Protein AF-Q7PW64-F1 (afdb_monomer_lite)

Foldseek 3Di:
DDPDPCLVVCLFPVAFQQFFFCFPPPWDWDWDPFDDDQDPLVLLLLLLLLVVLLVVLLVCVVVVNDDFDDPPPHGDDPQLLLALFQKFWAFAQRTIDMDHQSVFQWAWEQEQLDIDTGGQADPVGHGDDSVVSSVVSVVVCVVCVPPHDDLPLLLSRGGRNSSNVVVVVQCVDPVSVVRVVSNSRHREYEQEFEQDPDDPPDDPVVSLRCCARQQVDDVGCNSSDNQRRQWYWYGYNRRTTTIIGRPSSDDVPSVVVSSVSSD

Secondary structure (DSSP, 8-state):
--S-SSHHHHIIIIIIS--S-HHHHTB-EEEPPPP---SHHHHHHHHHHHHHHHHHHHHHHHTT-SPPPEETTEEPP-TTGGGSSSEEEE--SS--EEEE-TT--EEEEEETTEEEEEE-B-TTSSBPPHHHHHHHHHHHHHHHTT-----GGGGGGS-HHHHHHHHHHHTTSHHHHHHHHHHHHSS-EEEEPPPP-PPTT--HHHHHHHHHHHTT-TTTTTTS--TTBSEEEEE-TTS-EEEEE-STT--HHHHHHHHHHH-

Structure (mmCIF, N/CA/C/O backbone):
data_AF-Q7PW64-F1
#
_entry.id   AF-Q7PW64-F1
#
loop_
_atom_site.group_PDB
_atom_site.id
_atom_site.type_symbol
_atom_site.label_atom_id
_atom_site.label_alt_id
_atom_site.label_comp_id
_atom_site.label_asym_id
_atom_site.label_entity_id
_atom_site.label_seq_id
_atom_site.pdbx_PDB_ins_code
_atom_site.Cartn_x
_atom_site.Cartn_y
_atom_site.Cartn_z
_atom_site.occupancy
_atom_site.B_iso_or_equiv
_atom_site.auth_seq_id
_atom_site.auth_comp_id
_atom_site.auth_asym_id
_atom_site.auth_atom_id
_atom_site.pdbx_PDB_model_num
ATOM 1 N N . GLN A 1 1 ? 17.343 -15.544 -25.942 1.00 48.16 1 GLN A N 1
ATOM 2 C CA . GLN A 1 1 ? 18.082 -14.364 -25.443 1.00 48.16 1 GLN A CA 1
ATOM 3 C C . GLN A 1 1 ? 17.167 -13.692 -24.426 1.00 48.16 1 GLN A C 1
ATOM 5 O O . GLN A 1 1 ? 15.981 -13.631 -24.714 1.00 48.16 1 GLN A O 1
ATOM 10 N N . LYS A 1 2 ? 17.635 -13.334 -23.222 1.00 63.81 2 LYS A N 1
ATOM 11 C CA . LYS A 1 2 ? 16.796 -12.580 -22.269 1.00 63.81 2 LYS A CA 1
ATOM 12 C C . LYS A 1 2 ? 16.809 -11.104 -22.668 1.00 63.81 2 LYS A C 1
ATOM 14 O O . LYS A 1 2 ? 17.884 -10.612 -23.002 1.00 63.81 2 LYS A O 1
ATOM 19 N N . ASP A 1 3 ? 15.668 -10.424 -22.577 1.00 86.12 3 ASP A N 1
ATOM 20 C CA . ASP A 1 3 ? 15.556 -8.987 -22.887 1.00 86.12 3 ASP A CA 1
ATOM 21 C C . ASP A 1 3 ? 16.398 -8.124 -21.931 1.00 86.12 3 ASP A C 1
ATOM 23 O O . ASP A 1 3 ? 16.970 -7.113 -22.326 1.00 86.12 3 ASP A O 1
ATOM 27 N N . ASN A 1 4 ? 16.558 -8.573 -20.681 1.00 93.81 4 ASN A N 1
ATOM 28 C CA . ASN A 1 4 ? 17.508 -8.029 -19.715 1.00 93.81 4 ASN A CA 1
ATOM 29 C C . ASN A 1 4 ? 18.175 -9.187 -18.953 1.00 93.81 4 ASN A C 1
ATOM 31 O O . ASN A 1 4 ? 17.503 -9.983 -18.296 1.00 93.81 4 ASN A O 1
ATOM 35 N N . TRP A 1 5 ? 19.501 -9.306 -19.055 1.00 94.69 5 TRP A N 1
ATOM 36 C CA . TRP A 1 5 ? 20.252 -10.418 -18.462 1.00 94.69 5 TRP A CA 1
ATOM 37 C C . TRP A 1 5 ? 20.314 -10.365 -16.927 1.00 94.69 5 TRP A C 1
ATOM 39 O O . TRP A 1 5 ? 20.445 -11.415 -16.299 1.00 94.69 5 TRP A O 1
ATOM 49 N N . LEU A 1 6 ? 20.194 -9.170 -16.335 1.00 96.56 6 LEU A N 1
ATOM 50 C CA . LEU A 1 6 ? 20.347 -8.931 -14.900 1.00 96.56 6 LEU A CA 1
ATOM 51 C C . LEU A 1 6 ? 19.010 -8.926 -14.148 1.00 96.56 6 LEU A C 1
ATOM 53 O O . LEU A 1 6 ? 18.998 -9.237 -12.963 1.00 96.56 6 LEU A O 1
ATOM 57 N N . ALA A 1 7 ? 17.894 -8.608 -14.812 1.00 94.12 7 ALA A N 1
ATOM 58 C CA . ALA A 1 7 ? 16.606 -8.351 -14.156 1.00 94.12 7 ALA A CA 1
ATOM 59 C C . ALA A 1 7 ? 16.170 -9.455 -13.172 1.00 94.12 7 ALA A C 1
ATOM 61 O O . ALA A 1 7 ? 15.867 -9.166 -12.016 1.00 94.12 7 ALA A O 1
ATOM 62 N N . ASP A 1 8 ? 16.198 -10.723 -13.597 1.00 93.88 8 ASP A N 1
ATOM 63 C CA . ASP A 1 8 ? 15.805 -11.845 -12.732 1.00 93.88 8 ASP A CA 1
ATOM 64 C C . ASP A 1 8 ? 16.771 -12.052 -11.562 1.00 93.88 8 ASP A C 1
ATOM 66 O O . ASP A 1 8 ? 16.345 -12.406 -10.464 1.00 93.88 8 ASP A O 1
ATOM 70 N N . TRP A 1 9 ? 18.074 -11.887 -11.801 1.00 96.69 9 TRP A N 1
ATOM 71 C CA . TRP A 1 9 ? 19.091 -12.047 -10.763 1.00 96.69 9 TRP A CA 1
ATOM 72 C C . TRP A 1 9 ? 18.996 -10.929 -9.734 1.00 96.69 9 TRP A C 1
ATOM 74 O O . TRP A 1 9 ? 18.986 -11.219 -8.543 1.00 96.69 9 TRP A O 1
ATOM 84 N N . TRP A 1 10 ? 18.836 -9.682 -10.179 1.00 97.44 10 TRP A N 1
ATOM 85 C CA . TRP A 1 10 ? 18.634 -8.538 -9.297 1.00 97.44 10 TRP A CA 1
ATOM 86 C C . TRP A 1 10 ? 17.392 -8.717 -8.427 1.00 97.44 10 TRP A C 1
ATOM 88 O O . TRP A 1 10 ? 17.501 -8.691 -7.205 1.00 97.44 10 TRP A O 1
ATOM 98 N N . LEU A 1 11 ? 16.231 -8.995 -9.034 1.00 96.56 11 LEU A N 1
ATOM 99 C CA . LEU A 1 11 ? 14.979 -9.167 -8.293 1.00 96.56 11 LEU A CA 1
ATOM 100 C C . LEU A 1 11 ? 15.081 -10.282 -7.240 1.00 96.56 11 LEU A C 1
ATOM 102 O O . LEU A 1 11 ? 14.594 -10.138 -6.116 1.00 96.56 11 LEU A O 1
ATOM 106 N N . ARG A 1 12 ? 15.721 -11.400 -7.599 1.00 96.06 12 ARG A N 1
ATOM 107 C CA . ARG A 1 12 ? 15.906 -12.532 -6.687 1.00 96.06 12 ARG A CA 1
ATOM 108 C C . ARG A 1 12 ? 16.850 -12.189 -5.546 1.00 96.06 12 ARG A C 1
ATOM 110 O O . ARG A 1 12 ? 16.423 -12.246 -4.398 1.00 96.06 12 ARG A O 1
ATOM 117 N N . CYS A 1 13 ? 18.083 -11.809 -5.863 1.00 97.12 13 CYS A N 1
ATOM 118 C CA . CYS A 1 13 ? 19.136 -11.619 -4.874 1.00 97.12 13 CYS A CA 1
ATOM 119 C C . CYS A 1 13 ? 18.884 -10.409 -3.969 1.00 97.12 13 CYS A C 1
ATOM 121 O O . CYS A 1 13 ? 19.105 -10.504 -2.767 1.00 97.12 13 CYS A O 1
ATOM 123 N N . ALA A 1 14 ? 18.415 -9.288 -4.524 1.00 97.62 14 ALA A N 1
ATOM 124 C CA . ALA A 1 14 ? 18.232 -8.061 -3.753 1.00 97.62 14 ALA A CA 1
ATOM 125 C C . ALA A 1 14 ? 16.960 -8.081 -2.892 1.00 97.62 14 ALA A C 1
ATOM 127 O O . ALA A 1 14 ? 16.946 -7.472 -1.826 1.00 97.62 14 ALA A O 1
ATOM 128 N N . TYR A 1 15 ? 15.900 -8.782 -3.324 1.00 98.25 15 TYR A N 1
ATOM 129 C CA . TYR A 1 15 ? 14.596 -8.702 -2.654 1.00 98.25 15 TYR A CA 1
ATOM 130 C C . TYR A 1 15 ? 14.013 -10.057 -2.269 1.00 98.25 15 TYR A C 1
ATOM 132 O O . TYR A 1 15 ? 13.709 -10.267 -1.096 1.00 98.25 15 TYR A O 1
ATOM 140 N N . MET A 1 16 ? 13.807 -10.974 -3.220 1.00 98.38 16 MET A N 1
ATOM 141 C CA . MET A 1 16 ? 13.015 -12.187 -2.953 1.00 98.38 16 MET A CA 1
ATOM 142 C C . MET A 1 16 ? 13.726 -13.182 -2.026 1.00 98.38 16 MET A C 1
ATOM 144 O O . MET A 1 16 ? 13.069 -13.880 -1.250 1.00 98.38 16 MET A O 1
ATOM 148 N N . GLU A 1 17 ? 15.053 -13.243 -2.107 1.00 98.31 17 GLU A N 1
ATOM 149 C CA . GLU A 1 17 ? 15.922 -14.085 -1.275 1.00 98.31 17 GLU A CA 1
ATOM 150 C C . GLU A 1 17 ? 16.430 -13.332 -0.032 1.00 98.31 17 GLU A C 1
ATOM 152 O O . GLU A 1 17 ? 16.980 -13.952 0.872 1.00 98.31 17 GLU A O 1
ATOM 157 N N . TYR A 1 18 ? 16.185 -12.019 0.070 1.00 98.38 18 TYR A N 1
ATOM 158 C CA . TYR A 1 18 ? 16.457 -11.247 1.282 1.00 98.38 18 TYR A CA 1
ATOM 159 C C . TYR A 1 18 ? 15.409 -11.564 2.360 1.00 98.38 18 TYR A C 1
ATOM 161 O O . TYR A 1 18 ? 14.202 -11.438 2.118 1.00 98.38 18 TYR A O 1
ATOM 169 N N . ARG A 1 19 ? 15.868 -12.045 3.526 1.00 98.44 19 ARG A N 1
ATOM 170 C CA . ARG A 1 19 ? 15.010 -12.672 4.553 1.00 98.44 19 ARG A CA 1
ATOM 171 C C . ARG A 1 19 ? 14.739 -11.809 5.784 1.00 98.44 19 ARG A C 1
ATOM 173 O O . ARG A 1 19 ? 13.819 -12.127 6.539 1.00 98.44 19 ARG A O 1
ATOM 180 N N . ASP A 1 20 ? 15.455 -10.700 5.955 1.00 98.56 20 ASP A N 1
ATOM 181 C CA . ASP A 1 20 ? 15.114 -9.730 6.998 1.00 98.56 20 ASP A CA 1
ATOM 182 C C . ASP A 1 20 ? 13.712 -9.142 6.758 1.00 98.56 20 ASP A C 1
ATOM 184 O O . ASP A 1 20 ? 13.205 -9.147 5.627 1.00 98.56 20 ASP A O 1
ATOM 188 N N . PRO A 1 21 ? 13.046 -8.644 7.814 1.00 98.44 21 PRO A N 1
ATOM 189 C CA . PRO A 1 21 ? 11.747 -8.003 7.678 1.00 98.44 21 PRO A CA 1
ATOM 190 C C . PRO A 1 21 ? 11.747 -6.914 6.602 1.00 98.44 21 PRO A C 1
ATOM 192 O O . PRO A 1 21 ? 12.676 -6.121 6.515 1.00 98.44 21 PRO A O 1
ATOM 195 N N . VAL A 1 22 ? 10.680 -6.812 5.805 1.00 98.31 22 VAL A N 1
ATOM 196 C CA . VAL A 1 22 ? 10.619 -5.750 4.782 1.00 98.31 22 VAL A CA 1
ATOM 197 C C . VAL A 1 22 ? 10.506 -4.358 5.409 1.00 98.31 22 VAL A C 1
ATOM 199 O O . VAL A 1 22 ? 11.040 -3.393 4.877 1.00 98.31 22 VAL A O 1
ATOM 202 N N . ILE A 1 23 ? 9.839 -4.257 6.556 1.00 96.12 23 ILE A N 1
ATOM 203 C CA . ILE A 1 23 ? 9.713 -3.041 7.361 1.00 96.12 23 ILE A CA 1
ATOM 204 C C . ILE A 1 23 ? 11.101 -2.550 7.802 1.00 96.12 23 ILE A C 1
ATOM 206 O O . ILE A 1 23 ? 11.893 -3.343 8.296 1.00 96.12 23 ILE A O 1
ATOM 210 N N . VAL A 1 24 ? 11.402 -1.255 7.644 1.00 96.12 24 VAL A N 1
ATOM 211 C CA . VAL A 1 24 ? 12.717 -0.623 7.924 1.00 96.12 24 VAL A CA 1
ATOM 212 C C . VAL A 1 24 ? 13.865 -1.075 7.008 1.00 96.12 24 VAL A C 1
ATOM 214 O O . VAL A 1 24 ? 14.577 -0.220 6.491 1.00 96.12 24 VAL A O 1
ATOM 217 N N . TYR A 1 25 ? 14.065 -2.377 6.794 1.00 97.56 25 TYR A N 1
ATOM 218 C CA . TYR A 1 25 ? 15.244 -2.900 6.089 1.00 97.56 25 TYR A CA 1
ATOM 219 C C . TYR A 1 25 ? 15.124 -2.868 4.561 1.00 97.56 25 TYR A C 1
ATOM 221 O O . TYR A 1 25 ? 16.137 -2.933 3.871 1.00 97.56 25 TYR A O 1
ATOM 229 N N . SER A 1 26 ? 13.904 -2.787 4.018 1.00 97.88 26 SER A N 1
ATOM 230 C CA . SER A 1 26 ? 13.681 -2.825 2.568 1.00 97.88 26 SER A CA 1
ATOM 231 C C . SER A 1 26 ? 12.646 -1.811 2.084 1.00 97.88 26 SER A C 1
ATOM 233 O O . SER A 1 26 ? 12.920 -1.075 1.145 1.00 97.88 26 SER A O 1
ATOM 235 N N . SER A 1 27 ? 11.471 -1.756 2.712 1.00 98.19 27 SER A N 1
ATOM 236 C CA . SER A 1 27 ? 10.335 -0.921 2.306 1.00 98.19 27 SER A CA 1
ATOM 237 C C . SER A 1 27 ? 10.536 0.533 2.731 1.00 98.19 27 SER A C 1
ATOM 239 O O . SER A 1 27 ? 10.562 0.809 3.937 1.00 98.19 27 SER A O 1
ATOM 241 N N . PRO A 1 28 ? 10.642 1.484 1.789 1.00 97.94 28 PRO A N 1
ATOM 242 C CA . PRO A 1 28 ? 10.780 2.891 2.135 1.00 97.94 28 PRO A CA 1
ATOM 243 C C . PRO A 1 28 ? 9.442 3.508 2.571 1.00 97.94 28 PRO A C 1
ATOM 245 O O . PRO A 1 28 ? 8.355 3.020 2.239 1.00 97.94 28 PRO A O 1
ATOM 248 N N . GLY A 1 29 ? 9.527 4.619 3.303 1.00 96.31 29 GLY A N 1
ATOM 249 C CA . GLY A 1 29 ? 8.400 5.497 3.619 1.00 96.31 29 GLY A CA 1
ATOM 250 C C . GLY A 1 29 ? 8.609 6.883 3.009 1.00 96.31 29 GLY A C 1
ATOM 251 O O . GLY A 1 29 ? 9.728 7.393 3.016 1.00 96.31 29 GLY A O 1
ATOM 252 N N . LEU A 1 30 ? 7.545 7.498 2.492 1.00 96.31 30 LEU A N 1
ATOM 253 C CA . LEU A 1 30 ? 7.552 8.857 1.940 1.00 96.31 30 LEU A CA 1
ATOM 254 C C . LEU A 1 30 ? 6.560 9.734 2.696 1.00 96.31 30 LEU A C 1
ATOM 256 O O . LEU A 1 30 ? 5.363 9.456 2.685 1.00 96.31 30 LEU A O 1
ATOM 260 N N . VAL A 1 31 ? 7.062 10.810 3.304 1.00 95.25 31 VAL A N 1
ATOM 261 C CA . VAL A 1 31 ? 6.259 11.826 3.997 1.00 95.25 31 VAL A CA 1
ATOM 262 C C . VAL A 1 31 ? 5.745 12.846 2.983 1.00 95.25 31 VAL A C 1
ATOM 264 O O . VAL A 1 31 ? 6.529 13.439 2.246 1.00 95.25 31 VAL A O 1
ATOM 267 N N . PHE A 1 32 ? 4.434 13.075 2.959 1.00 95.56 32 PHE A N 1
ATOM 268 C CA . PHE A 1 32 ? 3.812 14.116 2.139 1.00 95.56 32 PHE A CA 1
ATOM 269 C C . PHE A 1 32 ? 3.778 15.461 2.875 1.00 95.56 32 PHE A C 1
ATOM 271 O O . PHE A 1 32 ? 3.910 15.497 4.105 1.00 95.56 32 PHE A O 1
ATOM 278 N N . PRO A 1 33 ? 3.547 16.582 2.160 1.00 94.50 33 PRO A N 1
ATOM 279 C CA . PRO A 1 33 ? 3.263 17.858 2.797 1.00 94.50 33 PRO A CA 1
ATOM 280 C C . PRO A 1 33 ? 2.153 17.720 3.839 1.00 94.50 33 PRO A C 1
ATOM 282 O O . PRO A 1 33 ? 1.112 17.101 3.599 1.00 94.50 33 PRO A O 1
ATOM 285 N N . ARG A 1 34 ? 2.383 18.306 5.016 1.00 93.06 34 ARG A N 1
ATOM 286 C CA . ARG A 1 34 ? 1.437 18.213 6.126 1.00 93.06 34 ARG A CA 1
ATOM 287 C C . ARG A 1 34 ? 0.105 18.846 5.732 1.00 93.06 34 ARG A C 1
ATOM 289 O O . ARG A 1 34 ? 0.039 20.033 5.415 1.00 93.06 34 ARG A O 1
ATOM 296 N N . ALA A 1 35 ? -0.962 18.061 5.803 1.00 94.19 35 ALA A N 1
ATOM 297 C CA . ALA A 1 35 ? -2.300 18.548 5.519 1.00 94.19 35 ALA A CA 1
ATOM 298 C C . ALA A 1 35 ? -2.856 19.350 6.703 1.00 94.19 35 ALA A C 1
ATOM 300 O O . ALA A 1 35 ? -2.558 19.076 7.867 1.00 94.19 35 ALA A O 1
ATOM 301 N N . SER A 1 36 ? -3.699 20.334 6.396 1.00 92.44 36 SER A N 1
ATOM 302 C CA . SER A 1 36 ? -4.375 21.165 7.395 1.00 92.44 36 SER A CA 1
ATOM 303 C C . SER A 1 36 ? -5.824 20.715 7.565 1.00 92.44 36 SER A C 1
ATOM 305 O O . SER A 1 36 ? -6.724 21.280 6.952 1.00 92.44 36 SER A O 1
ATOM 307 N N . TYR A 1 37 ? -6.050 19.698 8.394 1.00 94.62 37 TYR A N 1
ATOM 308 C CA . TYR A 1 37 ? -7.388 19.304 8.841 1.00 94.62 37 TYR A CA 1
ATOM 309 C C . TYR A 1 37 ? -7.422 19.069 10.351 1.00 94.62 37 TYR A C 1
ATOM 311 O O . TYR A 1 37 ? -6.394 18.805 10.975 1.00 94.62 37 TYR A O 1
ATOM 319 N N . LYS A 1 38 ? -8.608 19.222 10.944 1.00 91.94 38 LYS A N 1
ATOM 320 C CA . LYS A 1 38 ? -8.841 19.184 12.398 1.00 91.94 38 LYS A CA 1
ATOM 321 C C . LYS A 1 38 ? -9.866 18.139 12.812 1.00 91.94 38 LYS A C 1
ATOM 323 O O . LYS A 1 38 ? -9.926 17.776 13.983 1.00 91.94 38 LYS A O 1
ATOM 328 N N . THR A 1 39 ? -10.700 17.690 11.880 1.00 95.88 39 THR A N 1
ATOM 329 C CA . THR A 1 39 ? -11.773 16.734 12.161 1.00 95.88 39 THR A CA 1
ATOM 330 C C . THR A 1 39 ? -11.565 15.429 11.406 1.00 95.88 39 THR A C 1
ATOM 332 O O . THR A 1 39 ? -10.936 15.395 10.348 1.00 95.88 39 THR A O 1
ATOM 335 N N . LEU A 1 40 ? -12.160 14.350 11.923 1.00 95.94 40 LEU A N 1
ATOM 336 C CA . LEU A 1 40 ? -12.223 13.078 11.205 1.00 95.94 40 LEU A CA 1
ATOM 337 C C . LEU A 1 40 ? -12.896 13.248 9.833 1.00 95.94 40 LEU A C 1
ATOM 339 O O . LEU A 1 40 ? -12.472 12.630 8.868 1.00 95.94 40 LEU A O 1
ATOM 343 N N . ASP A 1 41 ? -13.912 14.109 9.714 1.00 97.50 41 ASP A N 1
ATOM 344 C CA . ASP A 1 41 ? -14.590 14.337 8.434 1.00 97.50 41 ASP A CA 1
ATOM 345 C C . ASP A 1 41 ? -13.628 14.872 7.368 1.00 97.50 41 ASP A C 1
ATOM 347 O O . ASP A 1 41 ? -13.568 14.341 6.261 1.00 97.50 41 ASP A O 1
ATOM 351 N N . GLU A 1 42 ? -12.823 15.870 7.727 1.00 97.81 42 GLU A N 1
ATOM 352 C CA . GLU A 1 42 ? -11.813 16.461 6.848 1.00 97.81 42 GLU A CA 1
ATOM 353 C C . GLU A 1 42 ? -10.659 15.486 6.549 1.00 97.81 42 GLU A C 1
ATOM 355 O O . GLU A 1 42 ? -10.202 15.426 5.406 1.00 97.81 42 GLU A O 1
ATOM 360 N N . GLN A 1 43 ? -10.233 14.668 7.523 1.00 97.75 43 GLN A N 1
ATOM 361 C CA . GLN A 1 43 ? -9.266 13.581 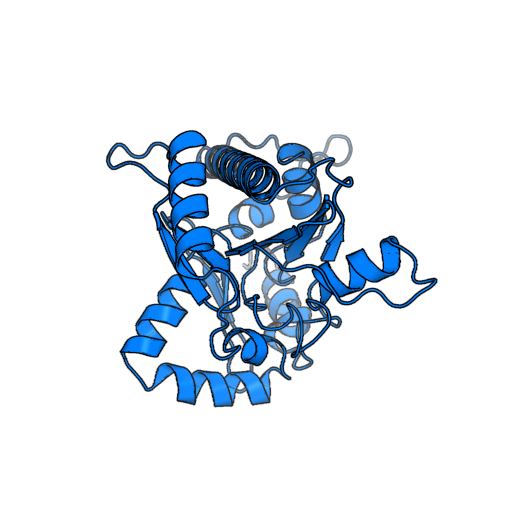7.296 1.00 97.75 43 GLN A CA 1
ATOM 362 C C . GLN A 1 43 ? -9.795 12.598 6.240 1.00 97.75 43 GLN A C 1
ATOM 364 O O . GLN A 1 43 ? -9.075 12.224 5.314 1.00 97.75 43 GLN A O 1
ATOM 369 N N . LEU A 1 44 ? -11.065 12.194 6.341 1.00 98.44 44 LEU A N 1
ATOM 370 C CA . LEU A 1 44 ? -11.687 11.275 5.386 1.00 98.44 44 LEU A CA 1
ATOM 371 C C . LEU A 1 44 ? -11.911 11.927 4.015 1.00 98.44 44 LEU A C 1
ATOM 373 O O . LEU A 1 44 ? -11.789 11.244 3.000 1.00 98.44 44 LEU A O 1
ATOM 377 N N . GLN A 1 45 ? -12.196 13.232 3.957 1.00 98.50 45 GLN A N 1
ATOM 378 C CA . GLN A 1 45 ? -12.236 13.986 2.697 1.00 98.50 45 GLN A CA 1
ATOM 379 C C . GLN A 1 45 ? -10.865 13.991 2.012 1.00 98.50 45 GLN A C 1
ATOM 381 O O . GLN A 1 45 ? -10.778 13.723 0.815 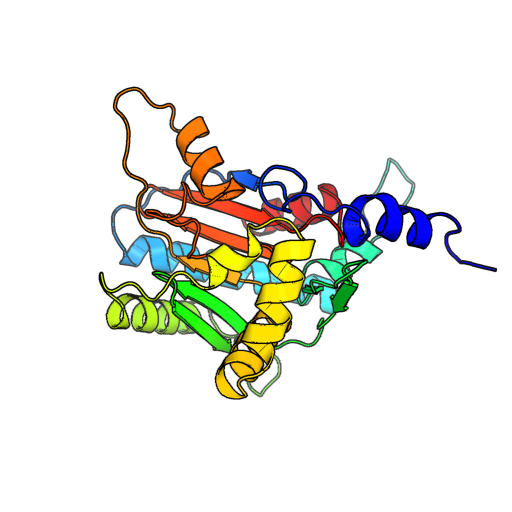1.00 98.50 45 GLN A O 1
ATOM 386 N N . TYR A 1 46 ? -9.792 14.240 2.766 1.00 98.31 46 TYR A N 1
ATOM 387 C CA . TYR A 1 46 ? -8.425 14.174 2.249 1.00 98.31 46 TYR A CA 1
ATOM 388 C C . TYR A 1 46 ? -8.081 12.763 1.746 1.00 98.31 46 TYR A C 1
ATOM 390 O O . TYR A 1 46 ? -7.581 12.603 0.634 1.00 98.31 46 TYR A O 1
ATOM 398 N N . ALA A 1 47 ? -8.447 11.729 2.507 1.00 98.50 47 ALA A N 1
ATOM 399 C CA . ALA A 1 47 ? -8.280 10.337 2.101 1.00 98.50 47 ALA A CA 1
ATOM 400 C C . ALA A 1 47 ? -9.034 10.008 0.801 1.00 98.50 47 ALA A C 1
ATOM 402 O O . ALA A 1 47 ? -8.479 9.381 -0.099 1.00 98.50 47 ALA A O 1
ATOM 403 N N . ALA A 1 48 ? -10.284 10.462 0.665 1.00 98.69 48 ALA A N 1
ATOM 404 C CA . ALA A 1 48 ? -11.089 10.242 -0.535 1.00 98.69 48 ALA A CA 1
ATOM 405 C C . ALA A 1 48 ? -10.494 10.931 -1.775 1.00 98.69 48 ALA A C 1
ATOM 407 O O . ALA A 1 48 ? -10.479 10.329 -2.854 1.00 98.69 48 ALA A O 1
ATOM 408 N N . LYS A 1 49 ? -9.959 12.149 -1.620 1.00 98.12 49 LYS A N 1
ATOM 409 C CA . LYS A 1 49 ? -9.216 12.858 -2.676 1.00 98.12 49 LYS A CA 1
ATOM 410 C C . LYS A 1 49 ? -7.974 12.086 -3.097 1.00 98.12 49 LYS A C 1
ATOM 412 O O . LYS A 1 49 ? -7.794 11.833 -4.284 1.00 98.12 49 LYS A O 1
ATOM 417 N N . MET A 1 50 ? -7.176 11.635 -2.131 1.00 98.19 50 MET A N 1
ATOM 418 C CA . MET A 1 50 ? -5.959 10.866 -2.394 1.00 98.19 50 MET A CA 1
ATOM 419 C C . MET A 1 50 ? -6.257 9.547 -3.122 1.00 98.19 50 MET A C 1
ATOM 421 O O . MET A 1 50 ? -5.594 9.218 -4.104 1.00 98.19 50 MET A O 1
ATOM 425 N N . VAL A 1 51 ? -7.295 8.814 -2.702 1.00 98.75 51 VAL A N 1
ATOM 426 C CA . VAL A 1 51 ? -7.754 7.608 -3.411 1.00 98.75 51 VAL A CA 1
ATOM 427 C C . VAL A 1 51 ? -8.192 7.958 -4.834 1.00 98.75 51 VAL A C 1
ATOM 429 O O . VAL A 1 51 ? -7.805 7.267 -5.773 1.00 98.75 51 VAL A O 1
ATOM 432 N N . SER A 1 52 ? -8.977 9.023 -5.014 1.00 98.50 52 SER A N 1
ATOM 433 C CA . SER A 1 52 ? -9.452 9.447 -6.339 1.00 98.50 52 SER A CA 1
ATOM 434 C C . SER A 1 52 ? -8.290 9.800 -7.271 1.00 98.50 52 SER A C 1
ATOM 436 O O . SER A 1 52 ? -8.287 9.372 -8.426 1.00 98.50 52 SER A O 1
ATOM 438 N N . ALA A 1 53 ? -7.274 10.505 -6.765 1.00 98.31 53 ALA A N 1
ATOM 439 C CA . ALA A 1 53 ? -6.061 10.833 -7.506 1.00 98.31 53 ALA A CA 1
ATOM 440 C C . ALA A 1 53 ? -5.256 9.574 -7.872 1.00 98.31 53 ALA A C 1
ATOM 442 O O . ALA A 1 53 ? -4.897 9.396 -9.034 1.00 98.31 53 ALA A O 1
ATOM 443 N N . ALA A 1 54 ? -5.063 8.637 -6.938 1.00 98.44 54 ALA A N 1
ATOM 444 C CA . ALA A 1 54 ? -4.392 7.365 -7.220 1.00 98.44 54 ALA A CA 1
ATOM 445 C C . ALA A 1 54 ? -5.118 6.535 -8.294 1.00 98.44 54 ALA A C 1
ATOM 447 O O . ALA A 1 54 ? -4.481 5.943 -9.167 1.00 98.44 54 ALA A O 1
ATOM 448 N N . LEU A 1 55 ? -6.453 6.527 -8.285 1.00 98.25 55 LEU A N 1
ATOM 449 C CA . LEU A 1 55 ? -7.252 5.860 -9.315 1.00 98.25 55 LEU A CA 1
ATOM 450 C C . LEU A 1 55 ? -7.167 6.569 -10.671 1.00 98.25 55 LEU A C 1
ATOM 452 O O . LEU A 1 55 ? -7.079 5.901 -11.701 1.00 98.25 55 LEU A O 1
ATOM 456 N N . ALA A 1 56 ? -7.156 7.902 -10.692 1.00 97.75 56 ALA A N 1
ATOM 457 C CA . ALA A 1 56 ? -6.937 8.666 -11.917 1.00 97.75 56 ALA A CA 1
ATOM 458 C C . ALA A 1 56 ? -5.543 8.390 -12.505 1.00 97.75 56 ALA A C 1
ATOM 460 O O . ALA A 1 56 ? -5.426 8.149 -13.708 1.00 97.75 56 ALA A O 1
ATOM 461 N N . TYR A 1 57 ? -4.510 8.321 -11.662 1.00 97.75 57 TYR A N 1
ATOM 462 C CA . TYR A 1 57 ? -3.158 7.950 -12.076 1.00 97.75 57 TYR A CA 1
ATOM 463 C C . TYR A 1 57 ? -3.106 6.527 -12.646 1.00 97.75 57 TYR A C 1
ATOM 465 O O . TYR A 1 57 ? -2.563 6.306 -13.730 1.00 97.75 57 TYR A O 1
ATOM 473 N N . LYS A 1 58 ? -3.772 5.566 -11.992 1.00 97.25 58 LYS A N 1
ATOM 474 C CA . LYS A 1 58 ? -3.932 4.200 -12.513 1.00 97.25 58 LYS A CA 1
ATOM 475 C C . LYS A 1 58 ? -4.579 4.179 -13.900 1.00 97.25 58 LYS A C 1
ATOM 477 O O . LYS A 1 58 ? -4.138 3.425 -14.760 1.00 97.25 58 LYS A O 1
ATOM 482 N N . MET A 1 59 ? -5.580 5.023 -14.152 1.00 96.38 59 MET A N 1
ATOM 483 C CA . MET A 1 59 ? -6.206 5.124 -15.476 1.00 96.38 59 MET A CA 1
ATOM 484 C C . MET A 1 59 ? -5.273 5.701 -16.544 1.00 96.38 59 MET A C 1
ATOM 486 O O . MET A 1 59 ? -5.396 5.341 -17.716 1.00 96.38 59 MET A O 1
ATOM 490 N N . LEU A 1 60 ? -4.329 6.567 -16.166 1.00 96.81 60 LEU A N 1
ATOM 491 C CA . LEU A 1 60 ? -3.286 7.025 -17.083 1.00 96.81 60 LEU A CA 1
ATOM 492 C C . LEU A 1 60 ? -2.312 5.897 -17.430 1.00 96.81 60 LEU A C 1
ATOM 494 O O . LEU A 1 60 ? -1.979 5.752 -18.604 1.00 96.81 60 LEU A O 1
ATOM 498 N N . ILE A 1 61 ? -1.906 5.088 -16.446 1.00 96.19 61 ILE A N 1
ATOM 499 C CA . ILE A 1 61 ? -1.055 3.907 -16.668 1.00 96.19 61 ILE A CA 1
ATOM 500 C C . ILE A 1 61 ? -1.763 2.916 -17.600 1.00 96.19 61 ILE A C 1
ATOM 502 O O . ILE A 1 61 ? -1.242 2.602 -18.665 1.00 96.19 61 ILE A O 1
ATOM 506 N N . ASP A 1 62 ? -2.987 2.503 -17.263 1.00 94.94 62 ASP A N 1
ATOM 507 C CA . ASP A 1 62 ? -3.750 1.515 -18.044 1.00 94.94 62 ASP A CA 1
ATOM 508 C C . ASP A 1 62 ? -4.058 1.978 -19.469 1.00 94.94 62 ASP A C 1
ATOM 510 O O . ASP A 1 62 ? -4.192 1.166 -20.383 1.00 94.94 62 ASP A O 1
ATOM 514 N N . GLY A 1 63 ? -4.204 3.289 -19.659 1.00 95.31 63 GLY A N 1
ATOM 515 C CA . GLY A 1 63 ? -4.437 3.890 -20.965 1.00 95.31 63 GLY A CA 1
ATOM 516 C C . GLY A 1 63 ? -3.169 4.136 -21.784 1.00 95.31 63 GLY A C 1
ATOM 517 O O . GLY A 1 63 ? -3.295 4.685 -22.878 1.00 95.31 63 GLY A O 1
ATOM 518 N N . GLY A 1 64 ? -1.975 3.827 -21.262 1.00 94.81 64 GLY A N 1
ATOM 519 C CA . GLY A 1 64 ? -0.700 4.163 -21.906 1.00 94.81 64 GLY A CA 1
ATOM 520 C C . GLY A 1 64 ? -0.493 5.674 -22.072 1.00 94.81 64 GLY A C 1
ATOM 521 O O . GLY A 1 64 ? 0.092 6.121 -23.055 1.00 94.81 64 GLY A O 1
ATOM 522 N N . LYS A 1 65 ? -1.040 6.479 -21.151 1.00 95.31 65 LYS A N 1
ATOM 523 C CA . LYS A 1 65 ? -1.053 7.954 -21.211 1.00 95.31 65 LYS A CA 1
ATOM 524 C C . LYS A 1 65 ? 0.001 8.614 -20.322 1.00 95.31 65 LYS A C 1
ATOM 526 O O . LYS A 1 65 ? 0.096 9.841 -20.319 1.00 95.31 65 LYS A O 1
ATOM 531 N N . ILE A 1 66 ? 0.771 7.833 -19.565 1.00 93.50 66 ILE A N 1
ATOM 532 C CA . ILE A 1 66 ? 1.935 8.351 -18.843 1.00 93.50 66 ILE A CA 1
ATOM 533 C C . ILE A 1 66 ? 2.986 8.753 -19.876 1.00 93.50 66 ILE A C 1
ATOM 535 O O . ILE A 1 66 ? 3.342 7.970 -20.756 1.00 93.50 66 ILE A O 1
ATOM 539 N N . LYS A 1 67 ? 3.458 9.998 -19.789 1.00 91.56 67 LYS A N 1
ATOM 540 C CA . LYS A 1 67 ? 4.528 10.477 -20.664 1.00 91.56 67 LYS A CA 1
ATOM 541 C C . LYS A 1 67 ? 5.806 9.691 -20.349 1.00 91.56 67 LYS A C 1
ATOM 543 O O . LYS A 1 67 ? 6.118 9.552 -19.169 1.00 91.56 67 LYS A O 1
ATOM 548 N N . PRO A 1 68 ? 6.542 9.199 -21.359 1.00 93.81 68 PRO A N 1
ATOM 549 C CA . PRO A 1 68 ? 7.836 8.582 -21.120 1.00 93.81 68 PRO A CA 1
ATOM 550 C C . PRO A 1 68 ? 8.778 9.550 -20.405 1.00 93.81 68 PRO A C 1
ATOM 552 O O . PRO A 1 68 ? 8.931 10.700 -20.826 1.00 93.81 68 PRO A O 1
ATOM 555 N N . GLU A 1 69 ? 9.404 9.073 -19.336 1.00 94.25 69 GLU A N 1
ATOM 556 C CA . GLU A 1 69 ? 10.464 9.803 -18.650 1.00 94.25 69 GLU A CA 1
ATOM 557 C C . GLU A 1 69 ? 11.701 9.881 -19.551 1.00 94.25 69 GLU A C 1
ATOM 559 O O . GLU A 1 69 ? 11.987 8.961 -20.321 1.00 94.25 69 GLU A O 1
ATOM 564 N N . MET A 1 70 ? 12.452 10.977 -19.453 1.00 95.19 70 MET A N 1
ATOM 565 C CA . MET A 1 70 ? 13.595 11.240 -20.327 1.00 95.19 70 MET A CA 1
ATOM 566 C C . MET A 1 70 ? 14.850 11.532 -19.504 1.00 95.19 70 MET A C 1
ATOM 568 O O . MET A 1 70 ? 14.846 12.410 -18.645 1.00 95.19 70 MET A O 1
ATOM 572 N N . MET A 1 71 ? 15.959 10.871 -19.831 1.00 94.19 71 MET A N 1
ATOM 573 C CA . MET A 1 71 ? 17.298 11.265 -19.388 1.00 94.19 71 MET A CA 1
ATOM 574 C C . MET A 1 71 ? 17.950 12.078 -20.510 1.00 94.19 71 MET A C 1
ATOM 576 O O . MET A 1 71 ? 18.502 11.540 -21.475 1.00 94.19 71 MET A O 1
ATOM 580 N N . GLY A 1 72 ? 17.804 13.402 -20.443 1.00 94.81 72 GLY A N 1
ATOM 581 C CA . GLY A 1 72 ? 18.132 14.284 -21.562 1.00 94.81 72 GLY A CA 1
ATOM 582 C C . GLY A 1 72 ? 17.214 14.015 -22.759 1.00 94.81 72 GLY A C 1
ATOM 583 O O . GLY A 1 72 ? 16.031 14.331 -22.717 1.00 94.81 72 GLY A O 1
ATOM 584 N N . LYS A 1 73 ? 17.757 13.438 -23.839 1.00 95.81 73 LYS A N 1
ATOM 585 C CA . LYS A 1 73 ? 16.992 13.067 -25.049 1.00 95.81 73 LYS A CA 1
ATOM 586 C C . LYS A 1 73 ? 16.680 11.569 -25.143 1.00 95.81 73 LYS A C 1
ATOM 588 O O . LYS A 1 73 ? 16.087 11.146 -26.131 1.00 95.81 73 LYS A O 1
ATOM 593 N N . VAL A 1 74 ? 17.096 10.772 -24.160 1.00 96.69 74 VAL A N 1
ATOM 594 C CA . VAL A 1 74 ? 16.941 9.312 -24.177 1.00 96.69 74 VAL A CA 1
ATOM 595 C C . VAL A 1 74 ? 15.706 8.920 -23.361 1.00 96.69 74 VAL A C 1
ATOM 597 O O . VAL A 1 74 ? 15.650 9.292 -22.188 1.00 96.69 74 VAL A O 1
ATOM 600 N N . PRO A 1 75 ? 14.727 8.198 -23.939 1.00 96.44 75 PRO A N 1
ATOM 601 C CA . PRO A 1 75 ? 13.585 7.698 -23.183 1.00 96.44 75 PRO A CA 1
ATOM 602 C C . PRO A 1 75 ? 14.018 6.609 -22.199 1.00 96.44 75 PRO A C 1
ATOM 604 O O . PRO A 1 75 ? 14.861 5.768 -22.519 1.00 96.44 75 PRO A O 1
ATOM 607 N N . LEU A 1 76 ? 13.437 6.634 -21.006 1.00 96.25 76 LEU A N 1
ATOM 608 C CA . LEU A 1 76 ? 13.650 5.640 -19.961 1.00 96.25 76 LEU A CA 1
ATOM 609 C C . LEU A 1 76 ? 12.618 4.511 -20.048 1.00 96.25 76 LEU A C 1
ATOM 611 O O . LEU A 1 76 ? 11.544 4.662 -20.632 1.00 96.25 76 LEU A O 1
ATOM 615 N N . ASP A 1 77 ? 12.961 3.366 -19.456 1.00 94.81 77 ASP A N 1
ATOM 616 C CA . ASP A 1 77 ? 12.038 2.241 -19.326 1.00 94.81 77 ASP A CA 1
ATOM 617 C C . ASP A 1 77 ? 10.866 2.600 -18.404 1.00 94.81 77 ASP A C 1
ATOM 619 O O . ASP A 1 77 ? 11.057 3.049 -17.273 1.00 94.81 77 ASP A O 1
ATOM 623 N N . MET A 1 78 ? 9.647 2.357 -18.884 1.00 95.50 78 MET A N 1
ATOM 624 C CA . MET A 1 78 ? 8.414 2.655 -18.152 1.00 95.50 78 MET A CA 1
ATOM 625 C C . MET A 1 78 ? 7.806 1.409 -17.490 1.00 95.50 78 MET A C 1
ATOM 627 O O . MET A 1 78 ? 6.774 1.515 -16.829 1.00 95.50 78 MET A O 1
ATOM 631 N N . SER A 1 79 ? 8.440 0.233 -17.605 1.00 94.75 79 SER A N 1
ATOM 632 C CA . SER A 1 79 ? 7.872 -1.041 -17.133 1.00 94.75 79 SER A CA 1
ATOM 633 C C . SER A 1 79 ? 7.587 -1.092 -15.626 1.00 94.75 79 SER A C 1
ATOM 635 O O . SER A 1 79 ? 6.739 -1.863 -15.178 1.00 94.75 79 SER A O 1
ATOM 637 N N . GLN A 1 80 ? 8.278 -0.278 -14.823 1.00 96.38 80 GLN A N 1
ATOM 638 C CA . GLN A 1 80 ? 8.051 -0.210 -13.377 1.00 96.38 80 GLN A CA 1
ATOM 639 C C . GLN A 1 80 ? 6.719 0.467 -13.025 1.00 96.38 80 GLN A C 1
ATOM 641 O O . GLN A 1 80 ? 6.062 0.061 -12.069 1.00 96.38 80 GLN A O 1
ATOM 646 N N . TYR A 1 81 ? 6.272 1.446 -13.819 1.00 96.44 81 TYR A N 1
ATOM 647 C CA . TYR A 1 81 ? 5.009 2.159 -13.591 1.00 96.44 81 TYR A CA 1
ATOM 648 C C . TYR A 1 81 ? 3.803 1.220 -13.674 1.00 96.44 81 TYR A C 1
ATOM 650 O O . TYR A 1 81 ? 2.852 1.344 -12.907 1.00 96.44 81 TYR A O 1
ATOM 658 N N . GLU A 1 82 ? 3.864 0.221 -14.552 1.00 94.31 82 GLU A N 1
ATOM 659 C CA . GLU A 1 82 ? 2.815 -0.790 -14.713 1.00 94.31 82 GLU A CA 1
ATOM 660 C C . GLU A 1 82 ? 2.740 -1.776 -13.533 1.00 94.31 82 GLU A C 1
ATOM 662 O O . GLU A 1 82 ? 1.765 -2.518 -13.402 1.00 94.31 82 GLU A O 1
ATOM 667 N N . LYS A 1 83 ? 3.752 -1.780 -12.654 1.00 94.88 83 LYS A N 1
ATOM 668 C CA . LYS A 1 83 ? 3.904 -2.743 -11.555 1.00 94.88 83 LYS A CA 1
ATOM 669 C C . LYS A 1 83 ? 3.559 -2.181 -10.179 1.00 94.88 83 LYS A C 1
ATOM 671 O O . LYS A 1 83 ? 3.490 -2.965 -9.237 1.00 94.88 83 LYS A O 1
ATOM 676 N N . ILE A 1 84 ? 3.328 -0.876 -10.023 1.00 94.88 84 ILE A N 1
ATOM 677 C CA . ILE A 1 84 ? 3.087 -0.290 -8.691 1.00 94.88 84 ILE A CA 1
ATOM 678 C C . ILE A 1 84 ? 1.686 -0.615 -8.143 1.00 94.88 84 ILE A C 1
ATOM 680 O O . ILE A 1 84 ? 1.518 -0.807 -6.942 1.00 94.88 84 ILE A O 1
ATOM 684 N N . PHE A 1 85 ? 0.673 -0.755 -9.004 1.00 98.06 85 PHE A N 1
ATOM 685 C CA . PHE A 1 85 ? -0.696 -1.074 -8.585 1.00 98.06 85 PHE A CA 1
ATOM 686 C C . PHE A 1 85 ? -1.063 -2.535 -8.822 1.00 98.06 85 PHE A C 1
ATOM 688 O O . PHE A 1 85 ? -0.709 -3.132 -9.834 1.00 98.06 85 PHE A O 1
ATOM 695 N N . GLY A 1 86 ? -1.866 -3.098 -7.920 1.00 98.12 86 GLY A N 1
ATOM 696 C CA . GLY A 1 86 ? -2.321 -4.486 -8.030 1.00 98.12 86 GLY A CA 1
ATOM 697 C C . GLY A 1 86 ? -1.255 -5.500 -7.626 1.00 98.12 86 GLY A C 1
ATOM 698 O O . GLY A 1 86 ? -1.472 -6.698 -7.781 1.00 98.12 86 GLY A O 1
ATOM 699 N N . THR A 1 87 ? -0.127 -5.041 -7.089 1.00 98.62 87 THR A N 1
ATOM 700 C CA . THR A 1 87 ? 1.039 -5.884 -6.826 1.00 98.62 87 THR A CA 1
ATOM 701 C C . THR A 1 87 ? 1.196 -6.159 -5.340 1.00 98.62 87 THR A C 1
ATOM 703 O O . THR A 1 87 ? 0.892 -5.310 -4.495 1.00 98.62 87 THR A O 1
ATOM 706 N N . CYS A 1 88 ? 1.559 -7.388 -5.002 1.00 98.75 88 CYS A N 1
ATOM 707 C CA . CYS A 1 88 ? 1.809 -7.801 -3.630 1.00 98.75 88 CYS A CA 1
ATOM 708 C C . CYS A 1 88 ? 2.955 -8.801 -3.611 1.00 98.75 88 CYS A C 1
ATOM 710 O O . CYS A 1 88 ? 2.972 -9.742 -4.408 1.00 98.75 88 CYS A O 1
ATOM 712 N N . ARG A 1 89 ? 3.876 -8.632 -2.671 1.00 98.75 89 ARG A N 1
ATOM 713 C CA . ARG A 1 89 ? 4.827 -9.674 -2.312 1.00 98.75 89 ARG A CA 1
ATOM 714 C C . ARG A 1 89 ? 4.085 -10.814 -1.613 1.00 98.75 89 ARG A C 1
ATOM 716 O O . ARG A 1 89 ? 3.113 -10.587 -0.898 1.00 98.75 89 ARG A O 1
ATOM 723 N N . ILE A 1 90 ? 4.517 -12.043 -1.845 1.00 98.75 90 ILE A N 1
ATOM 724 C CA . ILE A 1 90 ? 3.945 -13.255 -1.262 1.00 98.75 90 ILE A CA 1
ATOM 725 C C . ILE A 1 90 ? 5.073 -13.969 -0.517 1.00 98.75 90 ILE A C 1
ATOM 727 O O . ILE A 1 90 ? 6.090 -14.285 -1.148 1.00 98.75 90 ILE A O 1
ATOM 731 N N . PRO A 1 91 ? 4.941 -14.203 0.799 1.00 98.75 91 PRO A N 1
ATOM 732 C CA . PRO A 1 91 ? 5.983 -14.866 1.565 1.00 98.75 91 PRO A CA 1
ATOM 733 C C . PRO A 1 91 ? 6.124 -16.329 1.130 1.00 98.75 91 PRO A C 1
ATOM 735 O O . PRO A 1 91 ? 5.133 -17.013 0.869 1.00 98.75 91 PRO A O 1
ATOM 738 N N . GLY A 1 92 ? 7.360 -16.814 1.063 1.00 98.31 92 GLY A N 1
ATOM 739 C CA . GLY A 1 92 ? 7.667 -18.215 0.780 1.00 98.31 92 GLY A CA 1
ATOM 740 C C . GLY A 1 92 ? 8.805 -18.721 1.659 1.00 98.31 92 GLY A C 1
ATOM 741 O O . GLY A 1 92 ? 9.612 -17.931 2.141 1.00 98.31 92 GLY A O 1
ATOM 742 N N . LYS A 1 93 ? 8.860 -20.039 1.886 1.00 95.50 93 LYS A N 1
ATOM 743 C CA . LYS A 1 93 ? 9.769 -20.668 2.860 1.00 95.50 93 LYS A CA 1
ATOM 744 C C . LYS A 1 93 ? 11.254 -20.393 2.604 1.00 95.50 93 LYS A C 1
ATOM 746 O O . LYS A 1 93 ? 11.991 -20.145 3.543 1.00 95.50 93 LYS A O 1
ATOM 751 N N . GLU A 1 94 ? 11.684 -20.452 1.349 1.00 94.69 94 GLU A N 1
ATOM 752 C CA . GLU A 1 94 ? 13.085 -20.207 0.959 1.00 94.69 94 GLU A CA 1
ATOM 753 C C . GLU A 1 94 ? 13.241 -18.872 0.235 1.00 94.69 94 GLU A C 1
ATOM 755 O O . GLU A 1 94 ? 14.268 -18.203 0.318 1.00 94.69 94 GLU A O 1
ATOM 760 N N . ARG A 1 95 ? 12.201 -18.493 -0.506 1.00 97.62 95 ARG A N 1
ATOM 761 C CA . ARG A 1 95 ? 12.186 -17.308 -1.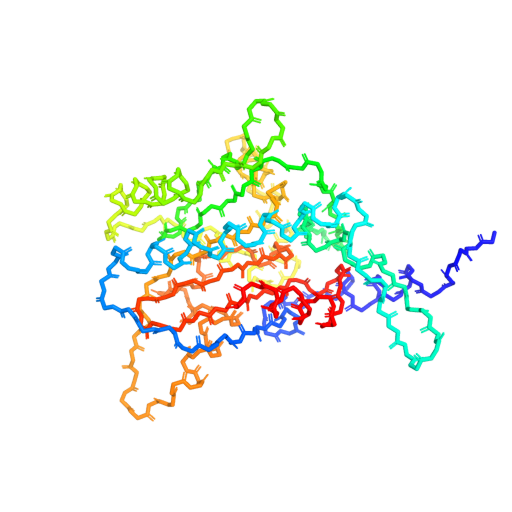341 1.00 97.62 95 ARG A CA 1
ATOM 762 C C . ARG A 1 95 ? 10.762 -16.808 -1.478 1.00 97.62 95 ARG A C 1
ATOM 764 O O . ARG A 1 95 ? 9.842 -17.597 -1.697 1.00 97.62 95 ARG A O 1
ATOM 771 N N . ASP A 1 96 ? 10.611 -15.497 -1.412 1.00 98.75 96 ASP A N 1
ATOM 772 C CA . ASP A 1 96 ? 9.337 -14.845 -1.670 1.00 98.75 96 ASP A CA 1
ATOM 773 C C . ASP A 1 96 ? 9.032 -14.808 -3.176 1.00 98.75 96 ASP A C 1
ATOM 775 O O . ASP A 1 96 ? 9.846 -15.155 -4.038 1.00 98.75 96 ASP A O 1
ATOM 779 N N . SER A 1 97 ? 7.820 -14.398 -3.515 1.00 98.44 97 SER A N 1
ATOM 780 C CA . SER A 1 97 ? 7.430 -14.130 -4.896 1.00 98.44 97 SER A CA 1
ATOM 781 C C . SER A 1 97 ? 6.622 -12.844 -4.982 1.00 98.44 97 SER A C 1
ATOM 783 O O . SER A 1 97 ? 6.270 -12.255 -3.963 1.00 98.44 97 SER A O 1
ATOM 785 N N . VAL A 1 98 ? 6.332 -12.400 -6.200 1.00 97.69 98 VAL A N 1
ATOM 786 C CA . VAL A 1 98 ? 5.487 -11.232 -6.446 1.00 97.69 98 VAL A CA 1
ATOM 787 C C . VAL A 1 98 ? 4.269 -11.675 -7.241 1.00 97.69 98 VAL A C 1
ATOM 789 O O . VAL A 1 98 ? 4.392 -12.353 -8.262 1.00 97.69 98 VAL A O 1
ATOM 792 N N . GLN A 1 99 ? 3.089 -11.287 -6.772 1.00 97.56 99 GLN A N 1
ATOM 793 C CA . GLN A 1 99 ? 1.828 -11.476 -7.471 1.00 97.56 99 GLN A CA 1
ATOM 794 C C . GLN A 1 99 ? 1.391 -10.158 -8.110 1.00 97.56 99 GLN A C 1
ATOM 796 O O . GLN A 1 99 ? 1.348 -9.126 -7.441 1.00 97.56 99 GLN A O 1
ATOM 801 N N . TYR A 1 100 ? 1.007 -10.215 -9.386 1.00 96.50 100 TYR A N 1
ATOM 802 C CA . TYR A 1 100 ? 0.554 -9.064 -10.165 1.00 96.50 100 TYR A CA 1
ATOM 803 C C . TYR A 1 100 ? -0.928 -9.196 -10.524 1.00 96.50 100 TYR A C 1
ATOM 805 O O . TYR A 1 100 ? -1.330 -10.123 -11.227 1.00 96.50 100 TYR A O 1
ATOM 813 N N . ASN A 1 101 ? -1.741 -8.234 -10.088 1.00 97.25 101 ASN A N 1
ATOM 814 C CA . ASN A 1 101 ? -3.176 -8.154 -10.370 1.00 97.25 101 ASN A CA 1
ATOM 815 C C . ASN A 1 101 ? -3.543 -6.788 -10.985 1.00 97.25 101 ASN A C 1
ATOM 817 O O . ASN A 1 101 ? -4.367 -6.057 -10.427 1.00 97.25 101 ASN A O 1
ATOM 821 N N . PRO A 1 102 ? -2.979 -6.417 -12.153 1.00 93.31 102 PRO A N 1
ATOM 822 C CA . PRO A 1 102 ? -3.151 -5.079 -12.729 1.00 93.31 102 PRO A CA 1
ATOM 823 C C . PRO A 1 102 ? -4.609 -4.763 -13.097 1.00 93.31 102 PRO A C 1
ATOM 825 O O . PRO A 1 102 ? -4.999 -3.601 -13.158 1.00 93.31 102 PRO A O 1
ATOM 828 N N . ARG A 1 103 ? -5.443 -5.791 -13.299 1.00 94.25 103 ARG A N 1
ATOM 829 C CA . ARG A 1 103 ? -6.877 -5.662 -13.618 1.00 94.25 103 ARG A CA 1
ATOM 830 C C . ARG A 1 103 ? -7.786 -5.632 -12.386 1.00 94.25 103 ARG A C 1
ATOM 832 O O . ARG A 1 103 ? -9.001 -5.770 -12.527 1.00 94.25 103 ARG A O 1
ATOM 839 N N . SER A 1 104 ? -7.222 -5.516 -11.186 1.00 97.31 104 SER A N 1
ATOM 840 C CA . SER A 1 104 ? -8.013 -5.418 -9.964 1.00 97.31 104 SER A CA 1
ATOM 841 C C . SER A 1 104 ? -8.939 -4.206 -9.988 1.00 97.31 104 SER A C 1
ATOM 843 O O . SER A 1 104 ? -8.622 -3.162 -10.554 1.00 97.31 104 SER A O 1
ATOM 845 N N . ARG A 1 105 ? -10.113 -4.360 -9.370 1.00 97.62 105 ARG A N 1
ATOM 846 C CA . ARG A 1 105 ? -11.190 -3.358 -9.372 1.00 97.62 105 ARG A CA 1
ATOM 847 C C . ARG A 1 105 ? -11.576 -2.894 -7.971 1.00 97.62 105 ARG A C 1
ATOM 849 O O . ARG A 1 105 ? -12.633 -2.284 -7.785 1.00 97.62 105 ARG A O 1
ATOM 856 N N . HIS A 1 106 ? -10.749 -3.201 -6.979 1.00 98.81 106 HIS A N 1
ATOM 857 C CA . HIS A 1 106 ? -10.961 -2.813 -5.590 1.00 98.81 106 HIS A CA 1
ATOM 858 C C . HIS A 1 106 ? -9.660 -2.343 -4.948 1.00 98.81 106 HIS A C 1
ATOM 860 O O . HIS A 1 106 ? -8.566 -2.728 -5.360 1.00 98.81 106 HIS A O 1
ATOM 866 N N . ILE A 1 107 ? -9.804 -1.536 -3.907 1.00 98.88 107 ILE A N 1
ATOM 867 C CA . ILE A 1 107 ? -8.749 -1.274 -2.929 1.00 98.88 107 ILE A CA 1
ATOM 868 C C . ILE A 1 107 ? -9.094 -2.003 -1.632 1.00 98.88 107 ILE A C 1
ATOM 870 O O . ILE A 1 107 ? -10.209 -2.516 -1.471 1.00 98.88 107 ILE A O 1
ATOM 874 N N . VAL A 1 108 ? -8.154 -2.022 -0.694 1.00 98.94 108 VAL A N 1
ATOM 875 C CA . VAL A 1 108 ? -8.454 -2.374 0.694 1.00 98.94 108 VAL A CA 1
ATOM 876 C C . VAL A 1 108 ? -8.264 -1.158 1.586 1.00 98.94 108 VAL A C 1
ATOM 878 O O . VAL A 1 108 ? -7.269 -0.451 1.476 1.00 98.94 108 VAL A O 1
ATOM 881 N N . VAL A 1 109 ? -9.218 -0.920 2.479 1.00 98.88 109 VAL A N 1
ATOM 882 C CA . VAL A 1 109 ? -9.124 0.112 3.512 1.00 98.88 109 VAL A CA 1
ATOM 883 C C . VAL A 1 109 ? -8.816 -0.567 4.842 1.00 98.88 109 VAL A C 1
ATOM 885 O O . VAL A 1 109 ? -9.604 -1.390 5.306 1.00 98.88 109 VAL A O 1
ATOM 888 N N . ALA A 1 110 ? -7.674 -0.236 5.436 1.00 98.62 110 ALA A N 1
ATOM 889 C CA . ALA A 1 110 ? -7.299 -0.623 6.786 1.00 98.62 110 ALA A CA 1
ATOM 890 C C . ALA A 1 110 ? -7.724 0.480 7.769 1.00 98.62 110 ALA A C 1
ATOM 892 O O . ALA A 1 110 ? -7.299 1.631 7.656 1.00 98.62 110 ALA A O 1
ATOM 893 N N . CYS A 1 111 ? -8.580 0.143 8.729 1.00 98.12 111 CYS A N 1
ATOM 894 C CA . CYS A 1 111 ? -9.006 1.050 9.789 1.00 98.12 111 CYS A CA 1
ATOM 895 C C . CYS A 1 111 ? -9.026 0.285 11.109 1.00 98.12 111 CYS A C 1
ATOM 897 O O . CYS A 1 111 ? -9.741 -0.705 11.245 1.00 98.12 111 CYS A O 1
ATOM 899 N N . ASN A 1 112 ? -8.231 0.723 12.086 1.00 96.88 112 ASN A N 1
ATOM 900 C CA . ASN A 1 112 ? -8.140 0.087 13.401 1.00 96.88 112 ASN A CA 1
ATOM 901 C C . ASN A 1 112 ? -7.819 -1.422 13.367 1.00 96.88 112 ASN A C 1
ATOM 903 O O . ASN A 1 112 ? -8.331 -2.188 14.186 1.00 96.88 112 ASN A O 1
ATOM 907 N N . ASN A 1 113 ? -6.957 -1.847 12.440 1.00 97.81 113 ASN A N 1
ATOM 908 C CA . ASN A 1 113 ? -6.616 -3.246 12.147 1.00 97.81 113 ASN A CA 1
ATOM 909 C C . ASN A 1 113 ? -7.739 -4.063 11.465 1.00 97.81 113 ASN A C 1
ATOM 911 O O . ASN A 1 113 ? -7.573 -5.265 11.260 1.00 97.81 113 ASN A O 1
ATOM 915 N N . HIS A 1 114 ? -8.872 -3.451 11.109 1.00 98.19 114 HIS A N 1
ATOM 916 C CA . HIS A 1 114 ? -9.900 -4.074 10.273 1.00 98.19 114 HIS A CA 1
ATOM 917 C C . HIS A 1 114 ? -9.622 -3.783 8.800 1.00 98.19 114 HIS A C 1
ATOM 919 O O . HIS A 1 114 ? -9.269 -2.657 8.454 1.00 98.19 114 HIS A O 1
ATOM 925 N N . TYR A 1 115 ? -9.833 -4.772 7.930 1.00 98.50 115 TYR A N 1
ATOM 926 C CA . TYR A 1 115 ? -9.599 -4.651 6.490 1.00 98.50 115 TYR A CA 1
ATOM 927 C C . TYR A 1 115 ? -10.915 -4.725 5.723 1.00 98.50 115 TYR A C 1
ATOM 929 O O . TYR A 1 115 ? -11.693 -5.665 5.878 1.00 98.50 115 TYR A O 1
ATOM 937 N N . TYR A 1 116 ? -11.140 -3.735 4.866 1.00 98.56 116 TYR A N 1
ATOM 938 C CA . TYR A 1 116 ? -12.368 -3.571 4.103 1.00 98.56 116 TYR A CA 1
ATOM 939 C C . TYR A 1 116 ? -12.092 -3.590 2.612 1.00 98.56 116 TYR A C 1
ATOM 941 O O . TYR A 1 116 ? -11.397 -2.721 2.090 1.00 98.56 116 TYR A O 1
ATOM 949 N N . ARG A 1 117 ? -12.685 -4.551 1.905 1.00 98.62 117 ARG A N 1
ATOM 950 C CA . ARG A 1 117 ? -12.684 -4.564 0.444 1.00 98.62 117 ARG A CA 1
ATOM 951 C C . ARG A 1 117 ? -13.610 -3.465 -0.078 1.00 98.62 117 ARG A C 1
ATOM 953 O O . ARG A 1 117 ? -14.822 -3.555 0.103 1.00 98.62 117 ARG A O 1
ATOM 960 N N . LEU A 1 118 ? -13.053 -2.482 -0.779 1.00 98.62 118 LEU A N 1
ATOM 961 C CA . LEU A 1 118 ? -13.805 -1.373 -1.366 1.00 98.62 118 LEU A CA 1
ATOM 962 C C . LEU A 1 118 ? -13.729 -1.432 -2.900 1.00 98.62 118 LEU A C 1
ATOM 964 O O . LEU A 1 118 ? -12.668 -1.157 -3.464 1.00 98.62 118 LEU A O 1
ATOM 968 N N . PRO A 1 119 ? -14.819 -1.792 -3.604 1.00 98.31 119 PRO A N 1
ATOM 969 C CA . PRO A 1 119 ? -14.892 -1.670 -5.057 1.00 98.31 119 PRO A CA 1
ATOM 970 C C . PRO A 1 119 ? -14.752 -0.207 -5.490 1.00 98.31 119 PRO A C 1
ATOM 972 O O . PRO A 1 119 ? -15.436 0.665 -4.961 1.00 98.31 119 PRO A O 1
ATOM 975 N N . VAL A 1 120 ? -13.892 0.053 -6.474 1.00 98.25 120 VAL A N 1
ATOM 976 C CA . VAL A 1 120 ? -13.563 1.420 -6.928 1.00 98.25 120 VAL A CA 1
ATOM 977 C C . VAL A 1 120 ? -13.824 1.655 -8.417 1.00 98.25 120 VAL A C 1
ATOM 979 O O . VAL A 1 120 ? -13.512 2.716 -8.950 1.00 98.25 120 VAL A O 1
ATOM 982 N N . PHE A 1 121 ? -14.453 0.691 -9.089 1.00 96.81 121 PHE A N 1
ATOM 983 C CA . PHE A 1 121 ? -14.903 0.821 -10.473 1.00 96.81 121 PHE A CA 1
ATOM 984 C C . PHE A 1 121 ? -16.403 0.571 -10.571 1.00 96.81 121 PHE A C 1
ATOM 986 O O . PHE A 1 121 ? -16.928 -0.396 -10.021 1.00 96.81 121 PHE A O 1
ATOM 993 N N . THR A 1 122 ? -17.074 1.411 -11.346 1.00 94.56 122 THR A N 1
ATOM 994 C CA . THR A 1 122 ? -18.476 1.252 -11.742 1.00 94.56 122 THR A CA 1
ATOM 995 C C . THR A 1 122 ? -18.640 0.078 -12.706 1.00 94.56 122 THR A C 1
ATOM 997 O O . THR A 1 122 ? -17.686 -0.311 -13.379 1.00 94.56 122 THR A O 1
ATOM 1000 N N . ALA A 1 123 ? -19.852 -0.469 -12.844 1.00 90.38 123 ALA A N 1
ATOM 1001 C CA . ALA A 1 123 ? -20.132 -1.537 -13.812 1.00 90.38 123 ALA A CA 1
ATOM 1002 C C . ALA A 1 123 ? -19.753 -1.151 -15.259 1.00 90.38 123 ALA A C 1
ATOM 1004 O O . ALA A 1 123 ? -19.266 -1.997 -16.002 1.00 90.38 123 ALA A O 1
ATOM 1005 N N . ALA A 1 124 ? -19.875 0.135 -15.610 1.00 90.44 124 ALA A N 1
ATOM 1006 C CA . ALA A 1 124 ? -19.505 0.695 -16.911 1.00 90.44 124 ALA A CA 1
ATOM 1007 C C . ALA A 1 124 ? -17.983 0.805 -17.154 1.00 90.44 124 ALA A C 1
ATOM 1009 O O . ALA A 1 124 ? -17.566 1.208 -18.234 1.00 90.44 124 ALA A O 1
ATOM 1010 N N . GLY A 1 125 ? -17.145 0.471 -16.167 1.00 86.81 125 GLY A N 1
ATOM 1011 C CA . GLY A 1 125 ? -15.683 0.459 -16.300 1.00 86.81 125 GLY A CA 1
ATOM 1012 C C . GLY A 1 125 ? -14.982 1.764 -15.914 1.00 86.81 125 GLY A C 1
ATOM 1013 O O . GLY A 1 125 ? -13.763 1.768 -15.805 1.00 86.81 125 GLY A O 1
ATOM 1014 N N . GLY A 1 126 ? -15.721 2.843 -15.636 1.00 92.81 126 GLY A N 1
ATOM 1015 C CA . GLY A 1 126 ? -15.159 4.074 -15.065 1.00 92.81 126 GLY A CA 1
ATOM 1016 C C . GLY A 1 126 ? -14.890 3.955 -13.561 1.00 92.81 126 GLY A C 1
ATOM 1017 O O . GLY A 1 126 ? -15.524 3.138 -12.886 1.00 92.81 126 GLY A O 1
ATOM 1018 N N . ILE A 1 127 ? -13.992 4.784 -13.028 1.00 96.50 127 ILE A N 1
ATOM 1019 C CA . ILE A 1 127 ? -13.732 4.876 -11.582 1.00 96.50 127 ILE A CA 1
ATOM 1020 C C . ILE A 1 127 ? -14.936 5.486 -10.844 1.00 96.50 127 ILE A C 1
ATOM 1022 O O . ILE A 1 127 ? -15.696 6.270 -11.414 1.00 96.50 127 ILE A O 1
ATOM 1026 N N . VAL A 1 128 ? -15.145 5.101 -9.586 1.00 97.56 128 VAL A N 1
ATOM 1027 C CA . VAL A 1 128 ? -16.191 5.700 -8.736 1.00 97.56 128 VAL A CA 1
ATOM 1028 C C . VAL A 1 128 ? -15.864 7.160 -8.402 1.00 97.56 128 VAL A C 1
ATOM 1030 O O . VAL A 1 128 ? -14.700 7.555 -8.387 1.00 97.56 128 VAL A O 1
ATOM 1033 N N . SER A 1 129 ? -16.884 7.973 -8.118 1.00 97.81 129 SER A N 1
ATOM 1034 C CA . SER A 1 129 ? -16.673 9.381 -7.753 1.00 97.81 129 SER A CA 1
ATOM 1035 C C . SER A 1 129 ? -16.068 9.536 -6.353 1.00 97.81 129 SER A C 1
ATOM 1037 O O . SER A 1 129 ? -16.378 8.755 -5.453 1.00 97.81 129 SER A O 1
ATOM 1039 N N . GLU A 1 130 ? -15.302 10.609 -6.131 1.00 98.31 130 GLU A N 1
ATOM 1040 C CA . GLU A 1 130 ? -14.757 10.975 -4.811 1.00 98.31 130 GLU A CA 1
ATOM 1041 C C . GLU A 1 130 ? -15.838 10.978 -3.719 1.00 98.31 130 GLU A C 1
ATOM 1043 O O . GLU A 1 130 ? -15.632 10.461 -2.624 1.00 98.31 130 GLU A O 1
ATOM 1048 N N . ARG A 1 131 ? -17.039 11.482 -4.036 1.00 98.38 131 ARG A N 1
ATOM 1049 C CA . ARG A 1 131 ? -18.185 11.495 -3.115 1.00 98.38 131 ARG A CA 1
ATOM 1050 C C . ARG A 1 131 ? -18.613 10.088 -2.689 1.00 98.38 131 ARG A C 1
ATOM 1052 O O . ARG A 1 131 ? -18.982 9.896 -1.532 1.00 98.38 131 ARG A O 1
ATOM 1059 N N . GLN A 1 132 ? -18.594 9.118 -3.605 1.00 98.31 132 GLN A N 1
ATOM 1060 C CA . GLN A 1 132 ? -18.909 7.722 -3.282 1.00 98.31 132 GLN A CA 1
ATOM 1061 C C . GLN A 1 132 ? -17.817 7.105 -2.410 1.00 98.31 132 GLN A C 1
ATOM 1063 O O . GLN A 1 132 ? -18.141 6.450 -1.424 1.00 98.31 132 GLN A O 1
ATOM 1068 N N . ILE A 1 133 ? -16.544 7.369 -2.722 1.00 98.75 133 ILE A N 1
ATOM 1069 C CA . ILE A 1 133 ? -15.407 6.911 -1.912 1.00 98.75 133 ILE A CA 1
ATOM 1070 C C . ILE A 1 133 ? -15.540 7.456 -0.492 1.00 98.75 133 ILE A C 1
ATOM 1072 O O . ILE A 1 133 ? -15.569 6.682 0.460 1.00 98.75 133 ILE A O 1
ATOM 1076 N N . LEU A 1 134 ? -15.724 8.770 -0.347 1.00 98.81 134 LEU A N 1
ATOM 1077 C CA . LEU A 1 134 ? -15.911 9.429 0.942 1.00 98.81 134 LEU A CA 1
ATOM 1078 C C . LEU A 1 134 ? -17.073 8.827 1.741 1.00 98.81 134 LEU A C 1
ATOM 1080 O O . LEU A 1 134 ? -16.942 8.616 2.945 1.00 98.81 134 LEU A O 1
ATOM 1084 N N . ALA A 1 135 ? -18.202 8.539 1.090 1.00 98.69 135 ALA A N 1
ATOM 1085 C CA . ALA A 1 135 ? -19.346 7.921 1.753 1.00 98.69 135 ALA A CA 1
ATOM 1086 C C . ALA A 1 135 ? -18.996 6.541 2.336 1.00 98.69 135 ALA A C 1
ATOM 1088 O O . ALA A 1 135 ? -19.371 6.253 3.472 1.00 98.69 135 ALA A O 1
ATOM 1089 N N . GLU A 1 136 ? -18.249 5.711 1.605 1.00 98.62 136 GLU A N 1
ATOM 1090 C CA . GLU A 1 136 ? -17.795 4.407 2.101 1.00 98.62 136 GLU A CA 1
ATOM 1091 C C . GLU A 1 136 ? -16.739 4.537 3.207 1.00 98.62 136 GLU A C 1
ATOM 1093 O O . GLU A 1 136 ? -16.835 3.849 4.224 1.00 98.62 136 GLU A O 1
ATOM 1098 N N . LEU A 1 137 ? -15.791 5.472 3.084 1.00 98.75 137 LEU A N 1
ATOM 1099 C CA . LEU A 1 137 ? -14.807 5.730 4.141 1.00 98.75 137 LEU A CA 1
ATOM 1100 C C . LEU A 1 137 ? -15.481 6.181 5.448 1.00 98.75 137 LEU A C 1
ATOM 1102 O O . LEU A 1 137 ? -15.125 5.692 6.520 1.00 98.75 137 LEU A O 1
ATOM 1106 N N . LYS A 1 138 ? -16.502 7.047 5.371 1.00 98.56 138 LYS A N 1
ATOM 1107 C CA . LYS A 1 138 ? -17.305 7.457 6.537 1.00 98.56 138 LYS A CA 1
ATOM 1108 C C . LYS A 1 138 ? -18.041 6.280 7.171 1.00 98.56 138 LYS A C 1
ATOM 1110 O O . LYS A 1 138 ? -18.053 6.177 8.394 1.00 98.56 138 LYS A O 1
ATOM 1115 N N . LYS A 1 139 ? -18.617 5.373 6.371 1.00 98.44 139 LYS A N 1
ATOM 1116 C CA . LYS A 1 139 ? -19.266 4.154 6.888 1.00 98.44 139 LYS A CA 1
ATOM 1117 C C . LYS A 1 139 ? -18.276 3.258 7.630 1.00 98.44 139 LYS A C 1
ATOM 1119 O O . LYS A 1 139 ? -18.594 2.800 8.723 1.00 98.44 139 LYS A O 1
ATOM 1124 N N . ILE A 1 140 ? -17.089 3.033 7.063 1.00 98.25 140 ILE A N 1
ATOM 1125 C CA . ILE A 1 140 ? -16.032 2.217 7.682 1.00 98.25 140 ILE A CA 1
ATOM 1126 C C . ILE A 1 140 ? -15.581 2.842 9.008 1.00 98.25 140 ILE A C 1
ATOM 1128 O O . ILE A 1 140 ? -15.599 2.171 10.038 1.00 98.25 140 ILE A O 1
ATOM 1132 N N . ALA A 1 141 ? -15.247 4.136 9.002 1.00 96.75 141 ALA A N 1
ATOM 1133 C CA . ALA A 1 141 ? -14.785 4.840 10.197 1.00 96.75 141 ALA A CA 1
ATOM 1134 C C . ALA A 1 141 ? -15.853 4.876 11.305 1.00 96.75 141 ALA A C 1
ATOM 1136 O O . ALA A 1 141 ? -15.540 4.649 12.472 1.00 96.75 141 ALA A O 1
ATOM 1137 N N . ALA A 1 142 ? -17.121 5.108 10.946 1.00 96.81 142 ALA A N 1
ATOM 1138 C CA . ALA A 1 142 ? -18.230 5.111 11.899 1.00 96.81 142 ALA A CA 1
ATOM 1139 C C . ALA A 1 142 ? -18.507 3.720 12.486 1.00 96.81 142 ALA A C 1
ATOM 1141 O O . ALA A 1 142 ? -18.826 3.614 13.668 1.00 96.81 142 ALA A O 1
ATOM 1142 N N . LYS A 1 143 ? -18.381 2.662 11.675 1.00 96.38 143 LYS A N 1
ATOM 1143 C CA . LYS A 1 143 ? -18.600 1.280 12.114 1.00 96.38 143 LYS A CA 1
ATOM 1144 C C . LYS A 1 143 ? -17.576 0.846 13.160 1.00 96.38 143 LYS A C 1
ATOM 1146 O O . LYS A 1 143 ? -17.962 0.238 14.152 1.00 96.38 143 LYS A O 1
ATOM 1151 N N . GLU A 1 144 ? -16.298 1.152 12.942 1.00 92.69 144 GLU A N 1
ATOM 1152 C CA . GLU A 1 144 ? -15.245 0.722 13.867 1.00 92.69 144 GLU A CA 1
ATOM 1153 C C . GLU A 1 144 ? -15.080 1.657 15.064 1.00 92.69 144 GLU A C 1
ATOM 1155 O O . GLU A 1 144 ? -14.755 1.199 16.162 1.00 92.69 144 GLU A O 1
ATOM 1160 N N . GLY A 1 145 ? -15.301 2.964 14.888 1.00 90.44 145 GLY A N 1
ATOM 1161 C CA . GLY A 1 145 ? -15.106 3.956 15.943 1.00 90.44 145 GLY A CA 1
ATOM 1162 C C . GLY A 1 145 ? -13.733 3.806 16.606 1.00 90.44 145 GLY A C 1
ATOM 1163 O O . GLY A 1 145 ? -12.697 3.971 15.962 1.00 90.44 145 GLY A O 1
ATOM 1164 N N . ASN A 1 146 ? -13.728 3.438 17.893 1.00 87.06 146 ASN A N 1
ATOM 1165 C CA . ASN A 1 146 ? -12.513 3.179 18.674 1.00 87.06 146 ASN A CA 1
ATOM 1166 C C . ASN A 1 146 ? -12.197 1.686 18.890 1.00 87.06 146 ASN A C 1
ATOM 1168 O O . ASN A 1 146 ? -11.162 1.373 19.492 1.00 87.06 146 ASN A O 1
ATOM 1172 N N . SER A 1 147 ? -13.014 0.767 18.371 1.00 93.25 147 SER A N 1
ATOM 1173 C CA . SER A 1 147 ? -12.755 -0.677 18.416 1.00 93.25 147 SER A CA 1
ATOM 1174 C C . SER A 1 147 ? -11.520 -1.040 17.590 1.00 93.25 147 SER A C 1
ATOM 1176 O O . SER A 1 147 ? -11.253 -0.395 16.576 1.00 93.25 147 SER A O 1
ATOM 1178 N N . ARG A 1 148 ? -10.742 -2.033 18.037 1.00 93.56 148 ARG A N 1
ATOM 1179 C CA . ARG A 1 148 ? -9.576 -2.557 17.311 1.00 93.56 148 ARG A CA 1
ATOM 1180 C C . ARG A 1 148 ? -9.676 -4.067 17.159 1.00 93.56 148 ARG A C 1
ATOM 1182 O O . ARG A 1 148 ? -9.832 -4.771 18.156 1.00 93.56 148 ARG A O 1
ATOM 1189 N N . ALA A 1 149 ? -9.489 -4.558 15.940 1.00 95.00 149 ALA A N 1
ATOM 1190 C CA . ALA A 1 149 ? -9.300 -5.979 15.687 1.00 95.00 149 ALA A CA 1
ATOM 1191 C C . ALA A 1 149 ? -7.926 -6.450 16.177 1.00 95.00 149 ALA A C 1
ATOM 1193 O O . ALA A 1 149 ? -6.997 -5.655 16.389 1.00 95.00 149 ALA A O 1
ATOM 1194 N N . ALA A 1 150 ? -7.781 -7.774 16.280 1.00 95.88 150 ALA A N 1
ATOM 1195 C CA . ALA A 1 150 ? -6.472 -8.402 16.367 1.00 95.88 150 ALA A CA 1
ATOM 1196 C C . ALA A 1 150 ? -5.579 -7.890 15.214 1.00 95.88 150 ALA A C 1
ATOM 1198 O O . ALA A 1 150 ? -6.035 -7.853 14.068 1.00 95.88 150 ALA A O 1
ATOM 1199 N N . PRO A 1 151 ? -4.332 -7.466 15.487 1.00 96.44 151 PRO A N 1
ATOM 1200 C CA . PRO A 1 151 ? -3.480 -6.790 14.511 1.00 96.44 151 PRO A CA 1
ATOM 1201 C C . PRO A 1 151 ? -2.868 -7.767 13.494 1.00 96.44 151 PRO A C 1
ATOM 1203 O O . PRO A 1 151 ? -1.652 -7.870 13.409 1.00 96.44 151 PRO A O 1
ATOM 1206 N N . LEU A 1 152 ? -3.679 -8.492 12.715 1.00 96.44 152 LEU A N 1
ATOM 1207 C CA . LEU A 1 152 ? -3.199 -9.524 11.780 1.00 96.44 152 LEU A CA 1
ATOM 1208 C C . LEU A 1 152 ? -2.150 -9.001 10.790 1.00 96.44 152 LEU A C 1
ATOM 1210 O O . LEU A 1 152 ? -1.191 -9.706 10.488 1.00 96.44 152 LEU A O 1
ATOM 1214 N N . GLY A 1 153 ? -2.275 -7.746 10.353 1.00 97.94 153 GLY A N 1
ATOM 1215 C CA . GLY A 1 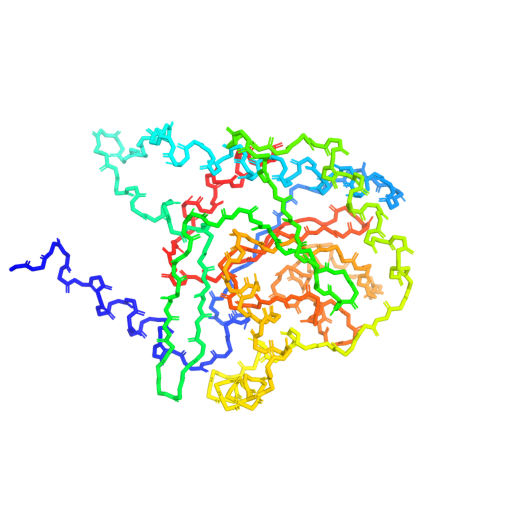153 ? -1.290 -7.099 9.490 1.00 97.94 153 GLY A CA 1
ATOM 1216 C C . GLY A 1 153 ? 0.125 -7.066 10.048 1.00 97.94 153 GLY A C 1
ATOM 1217 O O . GLY A 1 153 ? 1.083 -7.092 9.279 1.00 97.94 153 GLY A O 1
ATOM 1218 N N . ILE A 1 154 ? 0.282 -7.069 11.375 1.00 98.25 154 ILE A N 1
ATOM 1219 C CA . ILE A 1 154 ? 1.602 -7.017 12.008 1.00 98.25 154 ILE A CA 1
ATOM 1220 C C . ILE A 1 154 ? 2.438 -8.264 11.714 1.00 98.25 154 ILE A C 1
ATOM 1222 O O . ILE A 1 154 ? 3.660 -8.206 11.781 1.00 98.25 154 ILE A O 1
ATOM 1226 N N . LEU A 1 155 ? 1.805 -9.384 11.345 1.00 98.50 155 LEU A N 1
ATOM 1227 C CA . LEU A 1 155 ? 2.516 -10.602 10.960 1.00 98.50 155 LEU A CA 1
ATOM 1228 C C . LEU A 1 155 ? 3.412 -10.364 9.734 1.00 98.50 155 LEU A C 1
ATOM 1230 O O . LEU A 1 155 ? 4.510 -10.912 9.667 1.00 98.50 155 LEU A O 1
ATOM 1234 N N . THR A 1 156 ? 2.995 -9.473 8.825 1.00 98.69 156 THR A N 1
ATOM 1235 C CA . THR A 1 156 ? 3.767 -9.092 7.626 1.00 98.69 156 THR A CA 1
ATOM 1236 C C . THR A 1 156 ? 5.033 -8.281 7.946 1.00 98.69 156 THR A C 1
ATOM 1238 O O . THR A 1 156 ? 5.895 -8.119 7.085 1.00 98.69 156 THR A O 1
ATOM 1241 N N . ALA A 1 157 ? 5.171 -7.794 9.187 1.00 98.19 157 ALA A N 1
ATOM 1242 C CA . ALA A 1 157 ? 6.336 -7.057 9.681 1.00 98.19 157 ALA A CA 1
ATOM 1243 C C . ALA A 1 157 ? 7.447 -7.966 10.239 1.00 98.19 157 ALA A C 1
ATOM 1245 O O . ALA A 1 157 ? 8.457 -7.464 10.721 1.00 98.19 157 ALA A O 1
ATOM 1246 N N . ASN A 1 158 ? 7.248 -9.286 10.257 1.00 98.44 158 ASN A N 1
ATOM 1247 C CA . ASN A 1 158 ? 8.206 -10.224 10.836 1.00 98.44 158 ASN A CA 1
ATOM 1248 C C . ASN A 1 158 ? 9.319 -10.600 9.835 1.00 98.44 158 ASN A C 1
ATOM 1250 O O . ASN A 1 158 ? 9.235 -10.292 8.643 1.00 98.44 158 ASN A O 1
ATOM 1254 N N . HIS A 1 159 ? 10.347 -11.302 10.320 1.00 98.69 159 HIS A N 1
ATOM 1255 C CA . HIS A 1 159 ? 11.346 -11.964 9.477 1.00 98.69 159 HIS A CA 1
ATOM 1256 C C . HIS A 1 159 ? 10.640 -12.846 8.440 1.00 98.69 159 HIS A C 1
ATOM 1258 O O . HIS A 1 159 ? 9.642 -13.499 8.766 1.00 98.69 159 HIS A O 1
ATOM 1264 N N . ARG A 1 160 ? 11.133 -12.876 7.197 1.00 98.81 160 ARG A N 1
ATOM 1265 C CA . ARG A 1 160 ? 10.397 -13.467 6.069 1.00 98.81 160 ARG A CA 1
ATOM 1266 C C . ARG A 1 160 ? 10.132 -14.958 6.249 1.00 98.81 160 ARG A C 1
ATOM 1268 O O . ARG A 1 160 ? 9.052 -15.410 5.888 1.00 98.81 160 ARG A O 1
ATOM 1275 N N . ASP A 1 161 ? 11.036 -15.695 6.895 1.00 98.56 161 ASP A N 1
ATOM 1276 C CA . ASP A 1 161 ? 10.823 -17.123 7.197 1.00 98.56 161 ASP A CA 1
ATOM 1277 C C . ASP A 1 161 ? 9.729 -17.337 8.253 1.00 98.56 161 ASP A C 1
ATOM 1279 O O . ASP A 1 161 ? 8.853 -18.188 8.090 1.00 98.56 161 ASP A O 1
ATOM 1283 N N . SER A 1 162 ? 9.729 -16.517 9.309 1.00 98.69 162 SER A N 1
ATOM 1284 C CA . SER A 1 162 ? 8.695 -16.548 10.348 1.00 98.69 162 SER A CA 1
ATOM 1285 C C . SER A 1 162 ? 7.337 -16.154 9.774 1.00 98.69 162 SER A C 1
ATOM 1287 O O . SER A 1 162 ? 6.315 -16.761 10.100 1.00 98.69 162 SER A O 1
ATOM 1289 N N . TRP A 1 163 ? 7.318 -15.147 8.894 1.00 98.75 163 TRP A N 1
ATOM 1290 C CA . TRP A 1 163 ? 6.107 -14.741 8.199 1.00 98.75 163 TRP A CA 1
ATOM 1291 C C . TRP A 1 163 ? 5.627 -15.821 7.227 1.00 98.75 163 TRP A C 1
ATOM 1293 O O . TRP A 1 163 ? 4.443 -16.125 7.235 1.00 98.75 163 TRP A O 1
ATOM 1303 N N . ALA A 1 164 ? 6.506 -16.480 6.469 1.00 98.81 164 ALA A N 1
ATOM 1304 C CA . ALA A 1 164 ? 6.124 -17.582 5.586 1.00 98.81 164 ALA A CA 1
ATOM 1305 C C . ALA A 1 164 ? 5.428 -18.725 6.345 1.00 98.81 164 ALA A C 1
ATOM 1307 O O . ALA A 1 164 ? 4.361 -19.177 5.930 1.00 98.81 164 ALA A O 1
ATOM 1308 N N . GLN A 1 165 ? 5.956 -19.127 7.503 1.00 98.62 165 GLN A N 1
ATOM 1309 C CA . GLN A 1 165 ? 5.327 -20.156 8.337 1.00 98.62 165 GLN A CA 1
ATOM 1310 C C . GLN A 1 165 ? 3.963 -19.711 8.899 1.00 98.62 165 GLN A C 1
ATOM 1312 O O . GLN A 1 165 ? 2.985 -20.468 8.887 1.00 98.62 165 GLN A O 1
ATOM 1317 N N . ALA A 1 166 ? 3.877 -18.474 9.396 1.00 98.56 166 ALA A N 1
ATOM 1318 C CA . ALA A 1 166 ? 2.624 -17.923 9.904 1.00 98.56 166 ALA A CA 1
ATOM 1319 C C . ALA A 1 166 ? 1.587 -17.733 8.784 1.00 98.56 166 ALA A C 1
ATOM 1321 O O . ALA A 1 166 ? 0.400 -17.968 9.005 1.00 98.56 166 ALA A O 1
ATOM 1322 N N . TYR A 1 167 ? 2.027 -17.368 7.581 1.00 98.69 167 TYR A N 1
ATOM 1323 C CA . TYR A 1 167 ? 1.202 -17.233 6.388 1.00 98.69 167 TYR A CA 1
ATOM 1324 C C . TYR A 1 167 ? 0.601 -18.576 5.971 1.00 98.69 167 TYR A C 1
ATOM 1326 O O . TYR A 1 167 ? -0.603 -18.641 5.753 1.00 98.69 167 TYR A O 1
ATOM 1334 N N . GLU A 1 168 ? 1.378 -19.663 5.939 1.00 98.38 168 GLU A N 1
ATOM 1335 C CA . GLU A 1 168 ? 0.850 -21.010 5.657 1.00 98.38 168 GLU A CA 1
ATOM 1336 C C . GLU A 1 168 ? -0.263 -21.404 6.641 1.00 98.38 168 GLU A C 1
ATOM 1338 O O . GLU A 1 168 ? -1.319 -21.891 6.234 1.00 98.38 168 GLU A O 1
ATOM 1343 N N . THR A 1 169 ? -0.062 -21.115 7.930 1.00 98.38 169 THR A N 1
ATOM 1344 C CA . THR A 1 169 ? -1.067 -21.363 8.975 1.00 98.38 169 THR A CA 1
ATOM 1345 C C . THR A 1 169 ? -2.308 -20.490 8.776 1.00 98.38 169 THR A C 1
ATOM 1347 O O . THR A 1 169 ? -3.435 -20.980 8.844 1.00 98.38 169 THR A O 1
ATOM 1350 N N . LEU A 1 170 ? -2.117 -19.197 8.494 1.00 97.88 170 LEU A N 1
ATOM 1351 C CA . LEU A 1 170 ? -3.198 -18.242 8.250 1.00 97.88 170 LEU A CA 1
ATOM 1352 C C . LEU A 1 170 ? -4.042 -18.657 7.040 1.00 97.88 170 LEU A C 1
ATOM 1354 O O . LEU A 1 170 ? -5.268 -18.621 7.103 1.00 97.88 170 LEU A O 1
ATOM 1358 N N . MET A 1 171 ? -3.386 -19.095 5.967 1.00 98.31 171 MET A N 1
ATOM 1359 C CA . MET A 1 171 ? -4.011 -19.501 4.712 1.00 98.31 171 MET A CA 1
ATOM 1360 C C . MET A 1 171 ? -4.690 -20.870 4.786 1.00 98.31 171 MET A C 1
ATOM 1362 O O . MET A 1 171 ? -5.333 -21.249 3.809 1.00 98.31 171 MET A O 1
ATOM 1366 N N . ALA A 1 172 ? -4.575 -21.629 5.883 1.00 98.31 172 ALA A N 1
ATOM 1367 C CA . ALA A 1 172 ? -5.241 -22.925 6.042 1.00 98.31 172 ALA A CA 1
ATOM 1368 C C . ALA A 1 172 ? -6.767 -22.783 6.206 1.00 98.31 172 ALA A C 1
ATOM 1370 O O . ALA A 1 172 ? -7.525 -23.587 5.655 1.00 98.31 172 ALA A O 1
ATOM 1371 N N . ASP A 1 173 ? -7.218 -21.730 6.892 1.00 98.44 173 ASP A N 1
ATOM 1372 C CA . ASP A 1 173 ? -8.636 -21.397 7.030 1.00 98.44 173 ASP A CA 1
ATOM 1373 C C . ASP A 1 173 ? -9.177 -20.705 5.766 1.00 98.44 173 ASP A C 1
ATOM 1375 O O . ASP A 1 173 ? -8.549 -19.804 5.207 1.00 98.44 173 ASP A O 1
ATOM 1379 N N . ALA A 1 174 ? -10.364 -21.111 5.306 1.00 98.38 174 ALA A N 1
ATOM 1380 C CA . ALA A 1 174 ? -10.944 -20.605 4.061 1.00 98.38 174 ALA A CA 1
ATOM 1381 C C . ALA A 1 174 ? -11.354 -19.123 4.140 1.00 98.38 174 ALA A C 1
ATOM 1383 O O . ALA A 1 174 ? -11.251 -18.405 3.143 1.00 98.38 174 ALA A O 1
ATOM 1384 N N . THR A 1 175 ? -11.788 -18.652 5.311 1.00 98.00 175 THR A N 1
ATOM 1385 C CA . THR A 1 175 ? -12.205 -17.257 5.520 1.00 98.00 175 THR A CA 1
ATOM 1386 C C . THR A 1 175 ? -10.991 -16.336 5.538 1.00 98.00 175 THR A C 1
ATOM 1388 O O . THR A 1 175 ? -10.981 -15.296 4.871 1.00 98.00 175 THR A O 1
ATOM 1391 N N . ASN A 1 176 ? -9.941 -16.743 6.251 1.00 98.25 176 ASN A N 1
ATOM 1392 C CA . ASN A 1 176 ? -8.663 -16.044 6.271 1.00 98.25 176 ASN A CA 1
ATOM 1393 C C . ASN A 1 176 ? -8.055 -15.998 4.871 1.00 98.25 176 ASN A C 1
ATOM 1395 O O . ASN A 1 176 ? -7.689 -14.919 4.410 1.00 98.25 176 ASN A O 1
ATOM 1399 N N . ARG A 1 177 ? -8.033 -17.134 4.164 1.00 98.62 177 ARG A N 1
ATOM 1400 C CA . ARG A 1 177 ? -7.543 -17.226 2.784 1.00 98.62 177 ARG A CA 1
ATOM 1401 C C . ARG A 1 177 ? -8.240 -16.227 1.867 1.00 98.62 177 ARG A C 1
ATOM 1403 O O . ARG A 1 177 ? -7.568 -15.407 1.253 1.00 98.62 177 ARG A O 1
ATOM 1410 N N . ALA A 1 178 ? -9.573 -16.229 1.838 1.00 98.56 178 ALA A N 1
ATOM 1411 C CA . ALA A 1 178 ? -10.341 -15.299 1.009 1.00 98.56 178 ALA A CA 1
ATOM 1412 C C . ALA A 1 178 ? -10.072 -13.825 1.376 1.00 98.56 178 ALA A C 1
ATOM 1414 O O . ALA A 1 178 ? -9.990 -12.959 0.501 1.00 98.56 178 ALA A O 1
ATOM 1415 N N . SER A 1 179 ? -9.900 -13.534 2.668 1.00 98.44 179 SER A N 1
ATOM 1416 C CA . SER A 1 179 ? -9.588 -12.185 3.152 1.00 98.44 179 SER A CA 1
ATOM 1417 C C . SER A 1 179 ? -8.194 -11.730 2.712 1.00 98.44 179 SER A C 1
ATOM 1419 O O . SER A 1 179 ? -8.038 -10.624 2.196 1.00 98.44 179 SER A O 1
ATOM 1421 N N . VAL A 1 180 ? -7.187 -12.591 2.861 1.00 98.75 180 VAL A N 1
ATOM 1422 C CA . VAL A 1 180 ? -5.796 -12.315 2.482 1.00 98.75 180 VAL A CA 1
ATOM 1423 C C . VAL A 1 180 ? -5.646 -12.196 0.968 1.00 98.75 180 VAL A C 1
ATOM 1425 O O . VAL A 1 180 ? -5.035 -11.238 0.497 1.00 98.75 180 VAL A O 1
ATOM 1428 N N . GLU A 1 181 ? -6.273 -13.080 0.193 1.00 98.62 181 GLU A N 1
ATOM 1429 C CA . GLU A 1 181 ? -6.305 -12.982 -1.272 1.00 98.62 181 GLU A CA 1
ATOM 1430 C C . GLU A 1 181 ? -6.938 -11.661 -1.725 1.00 98.62 181 GLU A C 1
ATOM 1432 O O . GLU A 1 181 ? -6.424 -11.003 -2.630 1.00 98.62 181 GLU A O 1
ATOM 1437 N N . SER A 1 182 ? -8.000 -11.203 -1.050 1.00 98.62 182 SER A N 1
ATOM 1438 C CA . SER A 1 182 ? -8.587 -9.889 -1.327 1.00 98.62 182 SER A CA 1
ATOM 1439 C C . SER A 1 182 ? -7.599 -8.740 -1.074 1.00 98.62 182 SER A C 1
ATOM 1441 O O . SER A 1 182 ? -7.632 -7.753 -1.814 1.00 98.62 182 SER A O 1
ATOM 1443 N N . ILE A 1 183 ? -6.729 -8.834 -0.064 1.00 98.88 183 ILE A N 1
ATOM 1444 C CA . ILE A 1 183 ? -5.681 -7.832 0.206 1.00 98.88 183 ILE A CA 1
ATOM 1445 C C . ILE A 1 183 ? -4.592 -7.889 -0.869 1.00 98.88 183 ILE A C 1
ATOM 1447 O O . ILE A 1 183 ? -4.246 -6.859 -1.454 1.00 98.88 183 ILE A O 1
ATOM 1451 N N . GLN A 1 184 ? -4.096 -9.084 -1.185 1.00 98.75 184 GLN A N 1
ATOM 1452 C CA . GLN A 1 184 ? -3.046 -9.289 -2.185 1.00 98.75 184 GLN A CA 1
ATOM 1453 C C . GLN A 1 184 ? -3.476 -8.773 -3.563 1.00 98.75 184 GLN A C 1
ATOM 1455 O O . GLN A 1 184 ? -2.739 -8.026 -4.212 1.00 98.75 184 GLN A O 1
ATOM 1460 N N . GLN A 1 185 ? -4.717 -9.064 -3.957 1.00 98.62 185 GLN A N 1
ATOM 1461 C CA . GLN A 1 185 ? -5.292 -8.642 -5.232 1.00 98.62 185 GLN A CA 1
ATOM 1462 C C . GLN A 1 185 ? -5.687 -7.165 -5.285 1.00 98.62 185 GLN A C 1
ATOM 1464 O O . GLN A 1 185 ? -5.956 -6.671 -6.374 1.00 98.62 185 GLN A O 1
ATOM 1469 N N . ALA A 1 186 ? -5.771 -6.439 -4.167 1.00 98.81 186 ALA A N 1
ATOM 1470 C CA . ALA A 1 186 ? -6.180 -5.032 -4.173 1.00 98.81 186 ALA A CA 1
ATOM 1471 C C . ALA A 1 186 ? -5.248 -4.164 -5.034 1.00 98.81 186 ALA A C 1
ATOM 1473 O O . ALA A 1 186 ? -4.063 -4.460 -5.164 1.00 98.81 186 ALA A O 1
ATOM 1474 N N . LEU A 1 187 ? -5.737 -3.057 -5.593 1.00 98.81 187 LEU A N 1
ATOM 1475 C CA . LEU A 1 187 ? -4.866 -2.112 -6.300 1.00 98.81 187 LEU A CA 1
ATOM 1476 C C . LEU A 1 187 ? -3.811 -1.507 -5.367 1.00 98.81 187 LEU A C 1
ATOM 1478 O O . LEU A 1 187 ? -2.635 -1.461 -5.712 1.00 98.81 187 LEU A O 1
ATOM 1482 N N . PHE A 1 188 ? -4.232 -1.104 -4.175 1.00 98.88 188 PHE A N 1
ATOM 1483 C CA . PHE A 1 188 ? -3.396 -0.593 -3.094 1.00 98.88 188 PHE A CA 1
ATOM 1484 C C . PHE A 1 188 ? -4.170 -0.704 -1.775 1.00 98.88 188 PHE A C 1
ATOM 1486 O O . PHE A 1 188 ? -5.364 -1.041 -1.772 1.00 98.88 188 PHE A O 1
ATOM 1493 N N . VAL A 1 189 ? -3.493 -0.433 -0.661 1.00 98.94 189 VAL A N 1
ATOM 1494 C CA . VAL A 1 189 ? -4.117 -0.306 0.662 1.00 98.94 189 VAL A CA 1
ATOM 1495 C C . VAL A 1 189 ? -4.178 1.171 1.057 1.00 98.94 189 VAL A C 1
ATOM 1497 O O . VAL A 1 189 ? -3.221 1.907 0.845 1.00 98.94 189 VAL A O 1
ATOM 1500 N N . LEU A 1 190 ? -5.301 1.604 1.627 1.00 98.88 190 LEU A N 1
ATOM 1501 C CA . LEU A 1 190 ? -5.436 2.880 2.332 1.00 98.88 190 LEU A CA 1
ATOM 1502 C C . LEU A 1 190 ? -5.521 2.602 3.834 1.00 98.88 190 LEU A C 1
ATOM 1504 O O . LEU A 1 190 ? -6.474 1.966 4.276 1.00 98.88 190 LEU A O 1
ATOM 1508 N N . SER A 1 191 ? -4.588 3.121 4.618 1.00 98.62 191 SER A N 1
ATOM 1509 C CA . SER A 1 191 ? -4.597 3.048 6.076 1.00 98.62 191 SER A CA 1
ATOM 1510 C C . SER A 1 191 ? -5.116 4.351 6.679 1.00 98.62 191 SER A C 1
ATOM 1512 O O . SER A 1 191 ? -4.457 5.389 6.606 1.00 98.62 191 SER A O 1
ATOM 1514 N N . ILE A 1 192 ? -6.299 4.287 7.291 1.00 98.19 192 ILE A N 1
ATOM 1515 C CA . ILE A 1 192 ? -6.853 5.361 8.121 1.00 98.19 192 ILE A CA 1
ATOM 1516 C C . ILE A 1 192 ? -6.318 5.153 9.534 1.00 98.19 192 ILE A C 1
ATOM 1518 O O . ILE A 1 192 ? -6.776 4.264 10.259 1.00 98.19 192 ILE A O 1
ATOM 1522 N N . ASP A 1 193 ? -5.316 5.945 9.889 1.00 96.56 193 ASP A N 1
ATOM 1523 C CA . ASP A 1 193 ? -4.556 5.773 11.117 1.00 96.56 193 ASP A CA 1
ATOM 1524 C C . ASP A 1 193 ? -5.124 6.568 12.283 1.00 96.56 193 ASP A C 1
ATOM 1526 O O . ASP A 1 193 ? -5.829 7.567 12.117 1.00 96.56 193 ASP A O 1
ATOM 1530 N N . ARG A 1 194 ? -4.762 6.124 13.488 1.00 92.38 194 ARG A N 1
ATOM 1531 C CA . ARG A 1 194 ? -4.930 6.901 14.716 1.00 92.38 194 ARG A CA 1
ATOM 1532 C C . ARG A 1 194 ? -3.704 7.761 14.966 1.00 92.38 194 ARG A C 1
ATOM 1534 O O . ARG A 1 194 ? -2.626 7.518 14.423 1.00 92.38 194 ARG A O 1
ATOM 1541 N N . GLU A 1 195 ? -3.862 8.748 15.833 1.00 88.19 195 GLU A N 1
ATOM 1542 C CA . GLU A 1 195 ? -2.729 9.530 16.303 1.00 88.19 195 GLU A CA 1
ATOM 1543 C C . GLU A 1 195 ? -1.733 8.638 17.059 1.00 88.19 195 GLU A C 1
ATOM 1545 O O . GLU A 1 195 ? -2.126 7.803 17.878 1.00 88.19 195 GLU A O 1
ATOM 1550 N N . LEU A 1 196 ? -0.440 8.804 16.771 1.00 87.62 196 LEU A N 1
ATOM 1551 C CA . LEU A 1 196 ? 0.608 8.165 17.561 1.00 87.62 196 LEU A CA 1
ATOM 1552 C C . LEU A 1 196 ? 0.706 8.843 18.934 1.00 87.62 196 LEU A C 1
ATOM 1554 O O . LEU A 1 196 ? 0.601 10.069 19.006 1.00 87.62 196 LEU A O 1
ATOM 1558 N N . PRO A 1 197 ? 0.979 8.092 20.017 1.00 79.94 197 PRO A N 1
ATOM 1559 C CA . PRO A 1 197 ? 1.307 8.695 21.302 1.00 79.94 197 PRO A CA 1
ATOM 1560 C C . PRO A 1 197 ? 2.509 9.638 21.152 1.00 79.94 197 PRO A C 1
ATOM 1562 O O . PRO A 1 197 ? 3.614 9.194 20.837 1.00 79.94 197 PRO A O 1
ATOM 1565 N N . GLN A 1 198 ? 2.306 10.938 21.367 1.00 73.00 198 GLN A N 1
ATOM 1566 C CA . GLN A 1 198 ? 3.396 11.905 21.275 1.00 73.00 198 GLN A CA 1
ATOM 1567 C C . GLN A 1 198 ? 4.245 11.878 22.544 1.00 73.00 198 GLN A C 1
ATOM 1569 O O . GLN A 1 198 ? 3.740 12.062 23.653 1.00 73.00 198 GLN A O 1
ATOM 1574 N N . LYS A 1 199 ? 5.556 11.693 22.385 1.00 76.31 199 LYS A N 1
ATOM 1575 C CA . LYS A 1 199 ? 6.517 11.963 23.457 1.00 76.31 199 LYS A CA 1
ATOM 1576 C C . LYS A 1 199 ? 6.896 13.440 23.411 1.00 76.31 199 LYS A C 1
ATOM 1578 O O . LYS A 1 199 ? 7.205 13.970 22.341 1.00 76.31 199 LYS A O 1
ATOM 1583 N N . GLN A 1 200 ? 6.882 14.101 24.564 1.00 76.38 200 GLN A N 1
ATOM 1584 C CA . GLN A 1 200 ? 7.217 15.520 24.673 1.00 76.38 200 GLN A CA 1
ATOM 1585 C C . GLN A 1 200 ? 8.618 15.792 24.096 1.00 76.38 200 GLN A C 1
ATOM 1587 O O . GLN A 1 200 ? 9.565 15.076 24.411 1.00 76.38 200 GLN A O 1
ATOM 1592 N N . GLY A 1 201 ? 8.734 16.804 23.231 1.00 78.31 201 GLY A N 1
ATOM 1593 C CA . GLY A 1 201 ? 9.997 17.168 22.573 1.00 78.31 201 GLY A CA 1
ATOM 1594 C C . GLY A 1 201 ? 10.354 16.355 21.322 1.00 78.31 201 GLY A C 1
ATOM 1595 O O . GLY A 1 201 ? 11.421 16.578 20.758 1.00 78.31 201 GLY A O 1
ATOM 1596 N N . THR A 1 202 ? 9.493 15.437 20.867 1.00 82.06 202 THR A N 1
ATOM 1597 C CA . THR A 1 202 ? 9.738 14.682 19.624 1.00 82.06 202 THR A CA 1
ATOM 1598 C C . THR A 1 202 ? 9.491 15.557 18.404 1.00 82.06 202 THR A C 1
ATOM 1600 O O . THR A 1 202 ? 8.447 16.200 18.293 1.00 82.06 202 THR A O 1
ATOM 1603 N N . ASP A 1 203 ? 10.438 15.548 17.468 1.00 84.75 203 ASP A N 1
ATOM 1604 C CA . ASP A 1 203 ? 10.288 16.228 16.186 1.00 84.75 203 ASP A CA 1
ATOM 1605 C C . ASP A 1 203 ? 9.129 15.610 15.375 1.00 84.75 203 ASP A C 1
ATOM 1607 O O . ASP A 1 203 ? 8.939 14.388 15.322 1.00 84.75 203 ASP A O 1
ATOM 1611 N N . HIS A 1 204 ? 8.353 16.461 14.707 1.00 81.69 204 HIS A N 1
ATOM 1612 C CA . HIS A 1 204 ? 7.307 16.043 13.780 1.00 81.69 204 HIS A CA 1
ATOM 1613 C C . HIS A 1 204 ? 7.834 15.127 12.664 1.00 81.69 204 HIS A C 1
ATOM 1615 O O . HIS A 1 204 ? 7.117 14.214 12.258 1.00 81.69 204 HIS A O 1
ATOM 1621 N N . ILE A 1 205 ? 9.081 15.314 12.212 1.00 86.38 205 ILE A N 1
ATOM 1622 C CA . ILE A 1 205 ? 9.706 14.471 11.177 1.00 86.38 205 ILE A CA 1
ATOM 1623 C C . ILE A 1 205 ? 9.947 13.053 11.700 1.00 86.38 205 ILE A C 1
ATOM 1625 O O . ILE A 1 205 ? 9.696 12.082 10.985 1.00 86.38 205 ILE A O 1
ATOM 1629 N N . VAL A 1 206 ? 10.376 12.918 12.958 1.00 89.94 206 VAL A N 1
ATOM 1630 C CA . VAL A 1 206 ? 10.561 11.608 13.602 1.00 89.94 206 VAL A CA 1
ATOM 1631 C C . VAL A 1 206 ? 9.212 10.908 13.737 1.00 89.94 206 VAL A C 1
ATOM 1633 O O . VAL A 1 206 ? 9.071 9.762 13.328 1.00 89.94 206 VAL A O 1
ATOM 1636 N N . THR A 1 207 ? 8.183 11.633 14.185 1.00 91.00 207 THR A N 1
ATOM 1637 C CA . THR A 1 207 ? 6.815 11.093 14.283 1.00 91.00 207 THR A CA 1
ATOM 1638 C C . THR A 1 207 ? 6.282 10.637 12.919 1.00 91.00 207 THR A C 1
ATOM 1640 O O . THR A 1 207 ? 5.632 9.597 12.818 1.00 91.00 207 THR A O 1
ATOM 1643 N N . ALA A 1 208 ? 6.558 11.400 11.857 1.00 93.19 208 ALA A N 1
ATOM 1644 C CA . ALA A 1 208 ? 6.159 11.041 10.502 1.00 93.19 208 ALA A CA 1
ATOM 1645 C C . ALA A 1 208 ? 6.904 9.805 9.984 1.00 93.19 208 ALA A C 1
ATOM 1647 O O . ALA A 1 208 ? 6.285 8.920 9.395 1.00 93.19 208 ALA A O 1
ATOM 1648 N N . SER A 1 209 ? 8.203 9.711 10.264 1.00 92.56 209 SER A N 1
ATOM 1649 C CA . SER A 1 209 ? 9.026 8.550 9.913 1.00 92.56 209 SER A CA 1
ATOM 1650 C C . SER A 1 209 ? 8.528 7.291 10.625 1.00 92.56 209 SER A C 1
ATOM 1652 O O . SER A 1 209 ? 8.272 6.282 9.970 1.00 92.56 209 SER A O 1
ATOM 1654 N N . ASP A 1 210 ? 8.273 7.376 11.935 1.00 93.38 210 ASP A N 1
ATOM 1655 C CA . ASP A 1 210 ? 7.754 6.263 12.734 1.00 93.38 210 ASP A CA 1
ATOM 1656 C C . ASP A 1 210 ? 6.407 5.757 12.206 1.00 93.38 210 ASP A C 1
ATOM 1658 O O . ASP A 1 210 ? 6.143 4.551 12.155 1.00 93.38 210 ASP A O 1
ATOM 1662 N N . LEU A 1 211 ? 5.529 6.681 11.813 1.00 95.12 211 LEU A N 1
ATOM 1663 C CA . LEU A 1 211 ? 4.209 6.356 11.290 1.00 95.12 211 LEU A CA 1
ATOM 1664 C C . LEU A 1 211 ? 4.289 5.664 9.927 1.00 95.12 211 LEU A C 1
ATOM 1666 O O . LEU A 1 211 ? 3.600 4.666 9.693 1.00 95.12 211 LEU A O 1
ATOM 1670 N N . LEU A 1 212 ? 5.084 6.217 9.016 1.00 96.62 212 LEU A N 1
ATOM 1671 C CA . LEU A 1 212 ? 5.068 5.800 7.621 1.00 96.62 212 LEU A CA 1
ATOM 1672 C C . LEU A 1 212 ? 5.943 4.576 7.386 1.00 96.62 212 LEU A C 1
ATOM 1674 O O . LEU A 1 212 ? 5.539 3.717 6.619 1.00 96.62 212 LEU A O 1
ATOM 1678 N N . ILE A 1 213 ? 7.066 4.429 8.089 1.00 95.94 213 ILE A N 1
ATOM 1679 C CA . ILE A 1 213 ? 7.953 3.272 7.914 1.00 95.94 213 ILE A CA 1
ATOM 1680 C C . ILE A 1 213 ? 7.401 2.044 8.644 1.00 95.94 213 ILE A C 1
ATOM 1682 O O . ILE A 1 213 ? 7.414 0.950 8.086 1.00 95.94 213 ILE A O 1
ATOM 1686 N N . HIS A 1 214 ? 6.914 2.203 9.881 1.00 95.88 214 HIS A N 1
ATOM 1687 C CA . HIS A 1 214 ? 6.566 1.054 10.730 1.00 95.88 214 HIS A CA 1
ATOM 1688 C C . HIS A 1 214 ? 5.305 1.213 11.595 1.00 95.88 214 HIS A C 1
ATOM 1690 O O . HIS A 1 214 ? 5.032 0.398 12.485 1.00 95.88 214 HIS A O 1
ATOM 1696 N N . GLY A 1 215 ? 4.524 2.273 11.383 1.00 96.19 215 GLY A N 1
ATOM 1697 C CA . GLY A 1 215 ? 3.269 2.514 12.096 1.00 96.19 215 GLY A CA 1
ATOM 1698 C C . GLY A 1 215 ? 3.412 2.746 13.606 1.00 96.19 215 GLY A C 1
ATOM 1699 O O . GLY A 1 215 ? 2.430 2.604 14.329 1.00 96.19 215 GLY A O 1
ATOM 1700 N N . GLY A 1 216 ? 4.602 3.069 14.121 1.00 93.88 216 GLY A N 1
ATOM 1701 C CA . GLY A 1 216 ? 4.820 3.321 15.556 1.00 93.88 216 GLY A CA 1
ATOM 1702 C C . GLY A 1 216 ? 4.656 2.106 16.490 1.00 93.88 216 GLY A C 1
ATOM 1703 O O . GLY A 1 216 ? 4.490 2.283 17.696 1.00 93.88 216 GLY A O 1
ATOM 1704 N N . GLY A 1 217 ? 4.692 0.875 15.964 1.00 93.00 217 GLY A N 1
ATOM 1705 C CA . GLY A 1 217 ? 4.707 -0.360 16.762 1.00 93.00 217 GLY A CA 1
ATOM 1706 C C . GLY A 1 217 ? 3.340 -1.021 16.994 1.00 93.00 217 GLY A C 1
ATOM 1707 O O . GLY A 1 217 ? 2.300 -0.563 16.517 1.00 93.00 217 GLY A O 1
ATOM 1708 N N . SER A 1 218 ? 3.345 -2.140 17.728 1.00 93.19 218 SER A N 1
ATOM 1709 C CA . SER A 1 218 ? 2.189 -3.046 17.877 1.00 93.19 218 SER A CA 1
ATOM 1710 C C . SER A 1 218 ? 0.997 -2.433 18.611 1.00 93.19 218 SER A C 1
ATOM 1712 O O . SER A 1 218 ? -0.152 -2.699 18.260 1.00 93.19 218 SER A O 1
ATOM 1714 N N . ALA A 1 219 ? 1.263 -1.576 19.598 1.00 91.31 219 ALA A N 1
ATOM 1715 C CA . ALA A 1 219 ? 0.234 -0.851 20.337 1.00 91.31 219 ALA A CA 1
ATOM 1716 C C . ALA A 1 219 ? -0.342 0.341 19.551 1.00 91.31 219 ALA A C 1
ATOM 1718 O O . ALA A 1 219 ? -1.406 0.843 19.906 1.00 91.31 219 ALA A O 1
ATOM 1719 N N . ALA A 1 220 ? 0.316 0.774 18.472 1.00 94.25 220 ALA A N 1
ATOM 1720 C CA . ALA A 1 220 ? -0.082 1.913 17.648 1.00 94.25 220 ALA A CA 1
ATOM 1721 C C . ALA A 1 220 ? -0.624 1.440 16.288 1.00 94.25 220 ALA A C 1
ATOM 1723 O O . ALA A 1 220 ? -1.504 0.587 16.261 1.00 94.25 220 ALA A O 1
ATOM 1724 N N . ASN A 1 221 ? -0.132 1.959 15.165 1.00 96.94 221 ASN A N 1
ATOM 1725 C CA . ASN A 1 221 ? -0.629 1.660 13.819 1.00 96.94 221 ASN A CA 1
ATOM 1726 C C . ASN A 1 221 ? 0.153 0.541 13.103 1.00 96.94 221 ASN A C 1
ATOM 1728 O O . ASN A 1 221 ? -0.158 0.234 11.955 1.00 96.94 221 ASN A O 1
ATOM 1732 N N . GLY A 1 222 ? 1.124 -0.118 13.751 1.00 96.75 222 GLY A N 1
ATOM 1733 C CA . GLY A 1 222 ? 1.949 -1.156 13.114 1.00 96.75 222 GLY A CA 1
ATOM 1734 C C . GLY A 1 222 ? 1.156 -2.374 12.617 1.00 96.75 222 GLY A C 1
ATOM 1735 O O . GLY A 1 222 ? 1.579 -3.036 11.674 1.00 96.75 222 GLY A O 1
ATOM 1736 N N . GLY A 1 223 ? -0.011 -2.639 13.215 1.00 97.25 223 GLY A N 1
ATOM 1737 C CA . GLY A 1 223 ? -0.975 -3.648 12.759 1.00 97.25 223 GLY A CA 1
ATOM 1738 C C . GLY A 1 223 ? -2.025 -3.143 11.765 1.00 97.25 223 GLY A C 1
ATOM 1739 O O . GLY A 1 223 ? -2.756 -3.956 11.210 1.00 97.25 223 GLY A O 1
ATOM 1740 N N . ASN A 1 224 ? -2.099 -1.832 11.514 1.00 98.12 224 ASN A N 1
ATOM 1741 C CA . ASN A 1 224 ? -3.019 -1.200 10.560 1.00 98.12 224 ASN A CA 1
ATOM 1742 C C . ASN A 1 224 ? -2.365 -1.068 9.170 1.00 98.12 224 ASN A C 1
ATOM 1744 O O . ASN A 1 224 ? -2.462 -0.036 8.498 1.00 98.12 224 ASN A O 1
ATOM 1748 N N . ARG A 1 225 ? -1.612 -2.100 8.783 1.00 98.38 225 ARG A N 1
ATOM 1749 C CA . ARG A 1 225 ? -0.752 -2.177 7.593 1.00 98.38 225 ARG A CA 1
ATOM 1750 C C . ARG A 1 225 ? -0.816 -3.571 6.987 1.00 98.38 225 ARG A C 1
ATOM 1752 O O . ARG A 1 225 ? -1.264 -4.512 7.634 1.00 98.38 225 ARG A O 1
ATOM 1759 N N . TRP A 1 226 ? -0.350 -3.708 5.759 1.00 98.75 226 TRP A N 1
ATOM 1760 C CA . TRP A 1 226 ? -0.024 -4.982 5.135 1.00 98.75 226 TRP A CA 1
ATOM 1761 C C . TRP A 1 226 ? 1.274 -4.790 4.350 1.00 98.75 226 TRP A C 1
ATOM 1763 O O . TRP A 1 226 ? 1.236 -4.391 3.191 1.00 98.75 226 TRP A O 1
ATOM 1773 N N . TYR A 1 227 ? 2.425 -5.010 4.994 1.00 98.69 227 TYR A N 1
ATOM 1774 C CA . TYR A 1 227 ? 3.746 -4.608 4.482 1.00 98.69 227 TYR A CA 1
ATOM 1775 C C . TYR A 1 227 ? 4.180 -5.332 3.205 1.00 98.69 227 TYR A C 1
ATOM 1777 O O . TYR A 1 227 ? 5.047 -4.851 2.488 1.00 98.69 227 TYR A O 1
ATOM 1785 N N . ASP A 1 228 ? 3.529 -6.443 2.875 1.00 98.81 228 ASP A N 1
ATOM 1786 C CA . ASP A 1 228 ? 3.702 -7.106 1.586 1.00 98.81 228 ASP A CA 1
ATOM 1787 C C . ASP A 1 228 ? 3.067 -6.333 0.414 1.00 98.81 228 ASP A C 1
ATOM 1789 O O . ASP A 1 228 ? 3.363 -6.609 -0.751 1.00 98.81 228 ASP A O 1
ATOM 1793 N N . LYS A 1 229 ? 2.147 -5.398 0.686 1.00 98.81 229 LYS A N 1
ATOM 1794 C CA . LYS A 1 229 ? 1.447 -4.655 -0.358 1.00 98.81 229 LYS A CA 1
ATOM 1795 C C . LYS A 1 229 ? 2.362 -3.589 -0.944 1.00 98.81 229 LYS A C 1
ATOM 1797 O O . LYS A 1 229 ? 2.880 -2.751 -0.213 1.00 98.81 229 LYS A O 1
ATOM 1802 N N . THR A 1 230 ? 2.459 -3.564 -2.274 1.00 98.62 230 THR A N 1
ATOM 1803 C CA . THR A 1 230 ? 3.344 -2.633 -2.979 1.00 98.62 230 THR A CA 1
ATOM 1804 C C . THR A 1 230 ? 3.038 -1.183 -2.671 1.00 98.62 230 THR A C 1
ATOM 1806 O O . THR A 1 230 ? 3.972 -0.473 -2.372 1.00 98.62 230 THR A O 1
ATOM 1809 N N . ILE A 1 231 ? 1.780 -0.736 -2.673 1.00 98.62 231 ILE A N 1
ATOM 1810 C CA . ILE A 1 231 ? 1.431 0.642 -2.295 1.00 98.62 231 ILE A CA 1
ATOM 1811 C C . ILE A 1 231 ? 0.496 0.630 -1.092 1.00 98.62 231 ILE A C 1
ATOM 1813 O O . ILE A 1 231 ? -0.587 0.031 -1.139 1.00 98.62 231 ILE A O 1
ATOM 1817 N N . GLN A 1 232 ? 0.902 1.338 -0.039 1.00 98.69 232 GLN A N 1
ATOM 1818 C CA . GLN A 1 232 ? 0.086 1.622 1.134 1.00 98.69 232 GLN A CA 1
ATOM 1819 C C . GLN A 1 232 ? 0.057 3.131 1.378 1.00 98.69 232 GLN A C 1
ATOM 1821 O O . GLN A 1 232 ? 1.050 3.716 1.804 1.00 98.69 232 GLN A O 1
ATOM 1826 N N . LEU A 1 233 ? -1.083 3.757 1.107 1.00 98.75 233 LEU A N 1
ATOM 1827 C CA .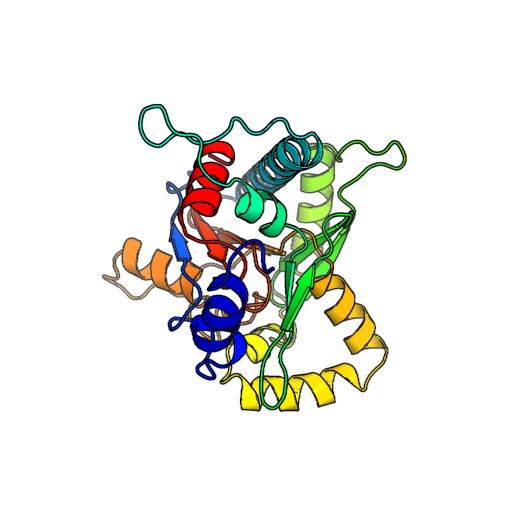 LEU A 1 233 ? -1.334 5.165 1.401 1.00 98.75 233 LEU A CA 1
ATOM 1828 C C . LEU A 1 233 ? -1.765 5.306 2.860 1.00 98.75 233 LEU A C 1
ATOM 1830 O O . LEU A 1 233 ? -2.592 4.528 3.331 1.00 98.75 233 LEU A O 1
ATOM 1834 N N . VAL A 1 234 ? -1.239 6.295 3.574 1.00 98.50 234 VAL A N 1
ATOM 1835 C CA . VAL A 1 234 ? -1.481 6.483 5.009 1.00 98.50 234 VAL A CA 1
ATOM 1836 C C . VAL A 1 234 ? -2.026 7.879 5.265 1.00 98.50 234 VAL A C 1
ATOM 1838 O O . VAL A 1 234 ? -1.452 8.869 4.805 1.00 98.50 234 VAL A O 1
ATOM 1841 N N . VAL A 1 235 ? -3.107 7.949 6.047 1.00 97.88 235 VAL A N 1
ATOM 1842 C CA . VAL A 1 235 ? -3.712 9.208 6.488 1.00 97.88 235 VAL A CA 1
ATOM 1843 C C . VAL A 1 235 ? -3.909 9.246 8.002 1.00 97.88 235 VAL A C 1
ATOM 1845 O O . VAL A 1 235 ? -4.694 8.468 8.545 1.00 97.88 235 VAL A O 1
ATOM 1848 N N . ALA A 1 236 ? -3.237 10.164 8.702 1.00 95.69 236 ALA A N 1
ATOM 1849 C CA . ALA A 1 236 ? -3.335 10.310 10.161 1.00 95.69 236 ALA A CA 1
ATOM 1850 C C . ALA A 1 236 ? -4.059 11.601 10.579 1.00 95.69 236 ALA A C 1
ATOM 1852 O O . ALA A 1 236 ? -3.994 12.601 9.864 1.00 95.69 236 ALA A O 1
ATOM 1853 N N . PRO A 1 237 ? -4.719 11.645 11.751 1.00 93.56 237 PRO A N 1
ATOM 1854 C CA . PRO A 1 237 ? -5.562 12.773 12.168 1.00 93.56 237 PRO A CA 1
ATOM 1855 C C . PRO A 1 237 ? -4.794 14.081 12.408 1.00 93.56 237 PRO A C 1
ATOM 1857 O O . PRO A 1 237 ? -5.383 15.154 12.356 1.00 93.56 237 PRO A O 1
ATOM 1860 N N . ASN A 1 238 ? -3.480 14.020 12.628 1.00 90.06 238 ASN A N 1
ATOM 1861 C CA . ASN A 1 238 ? -2.627 15.184 12.891 1.00 90.06 238 ASN A CA 1
ATOM 1862 C C . ASN A 1 238 ? -2.083 15.869 11.615 1.00 90.06 238 A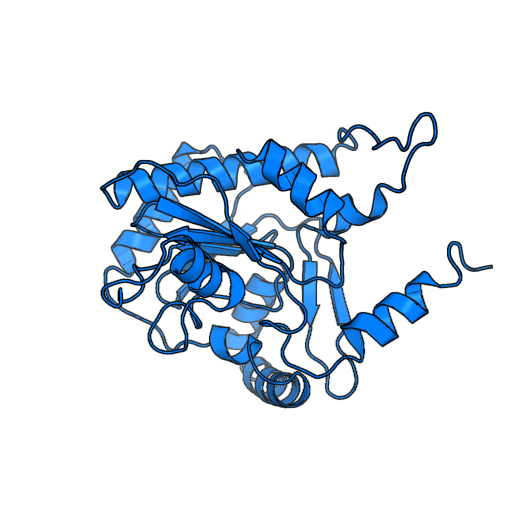SN A C 1
ATOM 1864 O O . ASN A 1 238 ? -1.226 16.762 11.706 1.00 90.06 238 ASN A O 1
ATOM 1868 N N . GLY A 1 239 ? -2.554 15.442 10.438 1.00 92.50 239 GLY A N 1
ATOM 1869 C CA . GLY A 1 239 ? -2.136 15.958 9.135 1.00 92.50 239 GLY A CA 1
ATOM 1870 C C . GLY A 1 239 ? -0.874 15.306 8.569 1.00 92.50 239 GLY A C 1
ATOM 1871 O O . GLY A 1 239 ? -0.441 15.696 7.484 1.00 92.50 239 GLY A O 1
ATOM 1872 N N . ILE A 1 240 ? -0.269 14.346 9.281 1.00 93.94 240 ILE A N 1
ATOM 1873 C CA . ILE A 1 240 ? 0.834 13.542 8.750 1.00 93.94 240 ILE A CA 1
ATOM 1874 C C . ILE A 1 240 ? 0.247 12.510 7.790 1.00 93.94 240 ILE A C 1
ATOM 1876 O O . ILE A 1 240 ? -0.544 11.653 8.179 1.00 93.94 240 ILE A O 1
ATOM 1880 N N . ASN A 1 241 ? 0.657 12.603 6.533 1.00 96.12 241 ASN A N 1
ATOM 1881 C CA . ASN A 1 241 ? 0.206 11.732 5.460 1.00 96.12 241 ASN A CA 1
ATOM 1882 C C . ASN A 1 241 ? 1.404 11.264 4.652 1.00 96.12 241 ASN A C 1
ATOM 1884 O O . ASN A 1 241 ? 2.480 11.865 4.711 1.00 96.12 241 ASN A O 1
ATOM 1888 N N . GLY A 1 242 ? 1.211 10.204 3.886 1.00 97.44 242 GLY A N 1
ATOM 1889 C CA . GLY A 1 242 ? 2.274 9.689 3.050 1.00 97.44 242 GLY A CA 1
ATOM 1890 C C . GLY A 1 242 ? 1.975 8.311 2.520 1.00 97.44 242 GLY A C 1
ATOM 1891 O O . GLY A 1 242 ? 0.820 7.885 2.435 1.00 97.44 242 GLY A O 1
ATOM 1892 N N . LEU A 1 243 ? 3.046 7.600 2.207 1.00 97.50 243 LEU A N 1
ATOM 1893 C CA . LEU A 1 243 ? 2.973 6.209 1.812 1.00 97.50 243 LEU A CA 1
ATOM 1894 C C . LEU A 1 243 ? 4.130 5.401 2.381 1.00 97.50 243 LEU A C 1
ATOM 1896 O O . LEU A 1 243 ? 5.170 5.941 2.757 1.00 97.50 243 LEU A O 1
ATOM 1900 N N . THR A 1 244 ? 3.952 4.090 2.382 1.00 97.31 244 THR A N 1
ATOM 1901 C CA . THR A 1 244 ? 5.050 3.126 2.380 1.00 97.31 244 THR A CA 1
ATOM 1902 C C . THR A 1 244 ? 4.855 2.171 1.222 1.00 97.31 244 THR A C 1
ATOM 1904 O O . THR A 1 244 ? 3.713 1.894 0.828 1.00 97.31 244 THR A O 1
ATOM 1907 N N . TYR A 1 245 ? 5.961 1.716 0.642 1.00 97.88 245 TYR A N 1
ATOM 1908 C CA . TYR A 1 245 ? 5.911 0.825 -0.501 1.00 97.88 245 TYR A CA 1
ATOM 1909 C C . TYR A 1 245 ? 6.867 -0.356 -0.372 1.00 97.88 245 TYR A C 1
ATOM 1911 O O . TYR A 1 245 ? 7.979 -0.226 0.135 1.00 97.88 245 TYR A O 1
ATOM 1919 N N . GLU A 1 246 ? 6.413 -1.517 -0.842 1.00 98.38 246 GLU A N 1
ATOM 1920 C CA . GLU A 1 246 ? 7.258 -2.704 -0.972 1.00 98.38 246 GLU A CA 1
ATOM 1921 C C . GLU A 1 246 ? 8.162 -2.528 -2.197 1.00 98.38 246 GLU A C 1
ATOM 1923 O O . GLU A 1 246 ? 7.681 -2.235 -3.291 1.00 98.38 246 GLU A O 1
ATOM 1928 N N . HIS A 1 247 ? 9.471 -2.668 -1.997 1.00 97.69 247 HIS A N 1
ATOM 1929 C CA . HIS A 1 247 ? 10.484 -2.159 -2.923 1.00 97.69 247 HIS A CA 1
ATOM 1930 C C . HIS A 1 247 ? 10.657 -3.013 -4.190 1.00 97.69 247 HIS A C 1
ATOM 1932 O O . HIS A 1 247 ? 11.055 -2.504 -5.235 1.00 97.69 247 HIS A O 1
ATOM 1938 N N . SER A 1 248 ? 10.367 -4.314 -4.127 1.00 96.88 248 SER A N 1
ATOM 1939 C CA . SER A 1 248 ? 10.709 -5.242 -5.210 1.00 96.88 248 SER A CA 1
ATOM 1940 C C . SER A 1 248 ? 10.150 -4.920 -6.611 1.00 96.88 248 SER A C 1
ATOM 1942 O O . SER A 1 248 ? 10.833 -5.233 -7.591 1.00 96.88 248 SER A O 1
ATOM 1944 N N . PRO A 1 249 ? 8.952 -4.317 -6.785 1.00 95.75 249 PRO A N 1
ATOM 1945 C CA . PRO A 1 249 ? 8.377 -4.125 -8.116 1.00 95.75 249 PRO A CA 1
ATOM 1946 C C . PRO A 1 249 ? 8.832 -2.840 -8.814 1.00 95.75 249 PRO A C 1
ATOM 1948 O O . PRO A 1 249 ? 8.705 -2.759 -10.040 1.00 95.75 249 PRO A O 1
ATOM 1951 N N . ALA A 1 250 ? 9.300 -1.842 -8.058 1.00 95.88 250 ALA A N 1
ATOM 1952 C CA . ALA A 1 250 ? 9.650 -0.523 -8.570 1.00 95.88 250 ALA A CA 1
ATOM 1953 C C . ALA A 1 250 ? 10.644 0.214 -7.660 1.00 95.88 250 ALA A C 1
ATOM 1955 O O . ALA A 1 250 ? 10.606 0.106 -6.437 1.00 95.88 250 ALA A O 1
ATOM 1956 N N . GLU A 1 251 ? 11.493 1.019 -8.287 1.00 96.38 251 GLU A N 1
ATOM 1957 C CA . GLU A 1 251 ? 12.408 1.951 -7.635 1.00 96.38 251 GLU A CA 1
ATOM 1958 C C . GLU A 1 251 ? 11.688 3.244 -7.216 1.00 96.38 251 GLU A C 1
ATOM 1960 O O . GLU A 1 251 ? 10.509 3.463 -7.505 1.00 96.38 251 GLU A O 1
ATOM 1965 N N . GLY A 1 252 ? 12.421 4.158 -6.576 1.00 95.69 252 GLY A N 1
ATOM 1966 C CA . GLY A 1 252 ? 11.864 5.419 -6.084 1.00 95.69 252 GLY A CA 1
ATOM 1967 C C . GLY A 1 252 ? 11.268 6.340 -7.159 1.00 95.69 252 GLY A C 1
ATOM 1968 O O . GLY A 1 252 ? 10.319 7.056 -6.859 1.00 95.69 252 GLY A O 1
ATOM 1969 N N . GLN A 1 253 ? 11.763 6.324 -8.405 1.00 95.00 253 GLN A N 1
ATOM 1970 C CA . GLN A 1 253 ? 11.325 7.275 -9.443 1.00 95.00 253 GLN A CA 1
ATOM 1971 C C . GLN A 1 253 ? 9.831 7.126 -9.808 1.00 95.00 253 GLN A C 1
ATOM 1973 O O . GLN A 1 253 ? 9.112 8.120 -9.695 1.00 95.00 253 GLN A O 1
ATOM 1978 N N . PRO A 1 254 ? 9.305 5.932 -10.167 1.00 96.38 254 PRO A N 1
ATOM 1979 C CA . PRO A 1 254 ? 7.863 5.751 -10.362 1.00 96.38 254 PRO A CA 1
ATOM 1980 C C . PRO A 1 254 ? 7.010 6.179 -9.162 1.00 96.38 254 PRO A C 1
ATOM 1982 O O . PRO A 1 254 ? 5.924 6.732 -9.335 1.00 96.38 254 PRO A O 1
ATOM 1985 N N . ILE A 1 255 ? 7.506 5.949 -7.941 1.00 97.56 255 ILE A N 1
ATOM 1986 C CA . ILE A 1 255 ? 6.812 6.310 -6.699 1.00 97.56 255 ILE A CA 1
ATOM 1987 C C . ILE A 1 255 ? 6.793 7.828 -6.494 1.00 97.56 255 ILE A C 1
ATOM 1989 O O . ILE A 1 255 ? 5.765 8.376 -6.093 1.00 97.56 255 ILE A O 1
ATOM 1993 N N . ALA A 1 256 ? 7.894 8.516 -6.797 1.00 95.88 256 ALA A N 1
ATOM 1994 C CA . ALA A 1 256 ? 7.993 9.970 -6.731 1.00 95.88 256 ALA A CA 1
ATOM 1995 C C . ALA A 1 256 ? 7.060 10.637 -7.751 1.00 95.88 256 ALA A C 1
ATOM 1997 O O . ALA A 1 256 ? 6.260 11.484 -7.373 1.00 95.88 256 ALA A O 1
ATOM 1998 N N . VAL A 1 257 ? 7.062 10.177 -9.007 1.00 95.88 257 VAL A N 1
ATOM 1999 C CA . VAL A 1 257 ? 6.171 10.710 -10.055 1.00 95.88 257 VAL A CA 1
ATOM 2000 C C . VAL A 1 257 ? 4.697 10.459 -9.726 1.00 95.88 257 VAL A C 1
ATOM 2002 O O . VAL A 1 257 ? 3.855 11.331 -9.938 1.00 95.88 257 VAL A O 1
ATOM 2005 N N . MET A 1 258 ? 4.362 9.286 -9.176 1.00 96.94 258 MET A N 1
ATOM 2006 C CA . MET A 1 258 ? 3.018 9.042 -8.649 1.00 96.94 258 MET A CA 1
ATOM 2007 C C . MET A 1 258 ? 2.691 10.028 -7.522 1.00 96.94 258 MET A C 1
ATOM 2009 O O . MET A 1 258 ? 1.608 10.602 -7.513 1.00 96.94 258 MET A O 1
ATOM 2013 N N . THR A 1 259 ? 3.612 10.232 -6.580 1.00 96.06 259 THR A N 1
ATOM 2014 C CA . THR A 1 259 ? 3.418 11.147 -5.447 1.00 96.06 259 THR A CA 1
ATOM 2015 C C . THR A 1 259 ? 3.142 12.571 -5.925 1.00 96.06 259 THR A C 1
ATOM 2017 O O . THR A 1 259 ? 2.163 13.160 -5.480 1.00 96.06 259 THR A O 1
ATOM 2020 N N . ASP A 1 260 ? 3.910 13.082 -6.886 1.00 95.25 260 ASP A N 1
ATOM 2021 C CA . ASP A 1 260 ? 3.696 14.411 -7.472 1.00 95.25 260 ASP A CA 1
ATOM 2022 C C . ASP A 1 260 ? 2.325 14.548 -8.150 1.00 95.25 260 ASP A C 1
ATOM 2024 O O . ASP A 1 260 ? 1.746 15.628 -8.155 1.00 95.25 260 ASP A O 1
ATOM 2028 N N . PHE A 1 261 ? 1.782 13.464 -8.713 1.00 96.25 261 PHE A N 1
ATOM 2029 C CA . PHE A 1 261 ? 0.432 13.464 -9.284 1.00 96.25 261 PHE A CA 1
ATOM 2030 C C . PHE A 1 261 ? -0.673 13.438 -8.213 1.00 96.25 261 PHE A C 1
ATOM 2032 O O . PHE A 1 261 ? -1.782 13.915 -8.450 1.00 96.25 261 PHE A O 1
ATOM 2039 N N . LEU A 1 262 ? -0.407 12.813 -7.063 1.00 94.94 262 LEU A N 1
ATOM 2040 C CA . LEU A 1 262 ? -1.365 12.679 -5.962 1.00 94.94 262 LEU A CA 1
ATOM 2041 C C . LEU A 1 262 ? -1.548 13.977 -5.160 1.00 94.94 262 LEU A C 1
ATOM 2043 O O . LEU A 1 262 ? -2.605 14.138 -4.541 1.00 94.94 262 LEU A O 1
ATOM 2047 N N . LEU A 1 263 ? -0.518 14.826 -5.114 1.00 90.38 263 LEU A N 1
ATOM 2048 C CA . LEU A 1 263 ? -0.462 16.079 -4.351 1.00 90.38 263 LEU A CA 1
ATOM 2049 C C . LEU A 1 263 ? -1.071 17.261 -5.117 1.00 90.38 263 LEU A C 1
ATOM 2051 O O . LEU A 1 263 ? -1.721 18.089 -4.435 1.00 90.38 263 LEU A O 1
#

Sequence (263 aa):
QKDNWLADWWLRCAYMEYRDPVIVYSSPGLVFPRASYKTLDEQLQYAAKMVSAALAYKMLIDGGKIKPEMMGKVPLDMSQYEKIFGTCRIPGKERDSVQYNPRSRHIVVACNNHYYRLPVFTAAGGIVSERQILAELKKIAAKEGNSRAAPLGILTANHRDSWAQAYETLMADATNRASVESIQQALFVLSIDRELPQKQGTDHIVTASDLLIHGGGSAANGGNRWYDKTIQLVVAPNGINGLTYEHSPAEGQPIAVMTDFLL

Radius of gyration: 18.01 Å; chains: 1; bounding box: 40×44×50 Å

pLDDT: mean 95.68, std 5.32, range [48.16, 98.94]

Organism: Anopheles gambiae (NCBI:txid7165)

InterPro domains:
  IPR000542 Acyltransferase ChoActase/COT/CPT [PS00440] (225-252)
  IPR000542 Acyltransferase ChoActase/COT/CPT [PTHR22589] (2-262)
  IPR039551 Choline/Carnitine o-acyltransferase, domain 1 and 2 [PF00755] (3-262)
  IPR042231 Choline/Carnitine o-acyltransferase, domain 2 [G3DSA:3.30.559.70] (4-263)